Protein AF-A0A1S1V426-F1 (afdb_monomer_lite)

Foldseek 3Di:
DDDDDDDFPDFDDDPLETEGADDVVVVVVQVVVVPDDPVRVVVVCCVPVVRPHYDYDQDQALNHGLVVLVVQKAWQFFLQPGDPLVCFLFWAKKWKDKPDAFIDIDTFQDADRRGTPNVQSVCLHDPDVPNPPFPLSVVSNVRSVVVPIGIIMIIRGSGRDPSSNVSRVVSRVVVCVVVVGPSVVRRVVPPPPDPDDPDDDDDDDDDD

pLDDT: mean 72.82, std 24.07, range [22.98, 98.5]

Structure (mmCIF, N/CA/C/O backbone):
data_AF-A0A1S1V426-F1
#
_entry.id   AF-A0A1S1V426-F1
#
loop_
_atom_site.group_PDB
_atom_site.id
_atom_site.type_symbol
_atom_site.label_atom_id
_atom_site.label_alt_id
_atom_site.label_comp_id
_atom_site.label_asym_id
_atom_site.label_entity_id
_atom_site.label_seq_id
_atom_site.pdbx_PDB_ins_code
_atom_site.Cartn_x
_atom_site.Cartn_y
_atom_site.Cartn_z
_atom_site.occupancy
_atom_site.B_iso_or_equiv
_atom_site.auth_seq_id
_atom_site.auth_comp_id
_atom_site.auth_asym_id
_atom_site.auth_atom_id
_atom_site.pdbx_PDB_model_num
ATOM 1 N N . MET A 1 1 ? 20.416 15.979 -48.150 1.00 33.66 1 MET A N 1
ATOM 2 C CA . MET A 1 1 ? 20.332 15.486 -46.758 1.00 33.66 1 MET A CA 1
ATOM 3 C C . MET A 1 1 ? 19.242 16.283 -46.060 1.00 33.66 1 MET A C 1
ATOM 5 O O . MET A 1 1 ? 19.429 17.474 -45.864 1.00 33.66 1 MET A O 1
ATOM 9 N N . LEU A 1 2 ? 18.082 15.674 -45.799 1.00 26.66 2 LEU A N 1
ATOM 10 C CA . LEU A 1 2 ? 16.941 16.318 -45.136 1.00 26.66 2 LEU A CA 1
ATOM 11 C C . LEU A 1 2 ? 16.779 15.733 -43.726 1.00 26.66 2 LEU A C 1
ATOM 13 O O . LEU A 1 2 ? 16.847 14.520 -43.544 1.00 26.66 2 LEU A O 1
ATOM 17 N N . SER A 1 3 ? 16.612 16.627 -42.752 1.00 31.72 3 SER A N 1
ATOM 18 C CA . SER A 1 3 ? 16.291 16.352 -41.347 1.00 31.72 3 SER A CA 1
ATOM 19 C C . SER A 1 3 ? 14.922 15.662 -41.228 1.00 31.72 3 SER A C 1
ATOM 21 O O . SER A 1 3 ? 13.985 16.125 -41.883 1.00 31.72 3 SER A O 1
ATOM 23 N N . PRO A 1 4 ? 14.751 14.599 -40.415 1.00 38.12 4 PRO A N 1
ATOM 24 C CA . PRO A 1 4 ? 13.440 14.012 -40.199 1.00 38.12 4 PRO A CA 1
ATOM 25 C C . PRO A 1 4 ? 12.655 14.853 -39.187 1.00 38.12 4 PRO A C 1
ATOM 27 O O . PRO A 1 4 ? 12.953 14.889 -37.993 1.00 38.12 4 PRO A O 1
ATOM 30 N N . THR A 1 5 ? 11.643 15.544 -39.700 1.00 36.81 5 THR A N 1
ATOM 31 C CA . THR A 1 5 ? 10.617 16.259 -38.942 1.00 36.81 5 THR A CA 1
ATOM 32 C C . THR A 1 5 ? 9.797 15.253 -38.126 1.00 36.81 5 THR A C 1
ATOM 34 O O . THR A 1 5 ? 9.167 14.368 -38.699 1.00 36.81 5 THR A O 1
ATOM 37 N N . LEU A 1 6 ? 9.799 15.374 -36.792 1.00 38.50 6 LEU A N 1
ATOM 38 C CA . LEU A 1 6 ? 8.867 14.646 -35.923 1.00 38.50 6 LEU A CA 1
ATOM 39 C C . LEU A 1 6 ? 7.435 15.089 -36.270 1.00 38.50 6 LEU A C 1
ATOM 41 O O . LEU A 1 6 ? 7.061 16.231 -36.006 1.00 38.50 6 LEU A O 1
ATOM 45 N N . GLN A 1 7 ? 6.637 14.203 -36.863 1.00 35.16 7 GLN A N 1
ATOM 46 C CA . GLN A 1 7 ? 5.198 14.413 -37.003 1.00 35.16 7 GLN A CA 1
ATOM 47 C C . GLN A 1 7 ? 4.506 13.953 -35.718 1.00 35.16 7 GLN A C 1
ATOM 49 O O . GLN A 1 7 ? 4.273 12.768 -35.504 1.00 35.16 7 GLN A O 1
ATOM 54 N N . THR A 1 8 ? 4.198 14.907 -34.844 1.00 39.62 8 THR A N 1
ATOM 55 C CA . THR A 1 8 ? 3.399 14.688 -33.635 1.00 39.62 8 THR A CA 1
ATOM 56 C C . THR A 1 8 ? 1.930 14.540 -34.039 1.00 39.62 8 THR A C 1
ATOM 58 O O . THR A 1 8 ? 1.277 15.536 -34.351 1.00 39.62 8 THR A O 1
ATOM 61 N N . GLN A 1 9 ? 1.397 13.317 -34.075 1.00 36.00 9 GLN A N 1
ATOM 62 C CA . GLN A 1 9 ? -0.039 13.111 -34.278 1.00 36.00 9 GLN A CA 1
ATOM 63 C C . GLN A 1 9 ? -0.791 13.257 -32.940 1.00 36.00 9 GLN A C 1
ATOM 65 O O . GLN A 1 9 ? -0.467 12.608 -31.954 1.00 36.00 9 GLN A O 1
ATOM 70 N N . GLN A 1 10 ? -1.744 14.197 -32.933 1.00 41.22 10 GLN A N 1
ATOM 71 C CA . GLN A 1 10 ? -2.803 14.471 -31.945 1.00 41.22 10 GLN A CA 1
ATOM 72 C C . GLN A 1 10 ? -2.466 14.353 -30.443 1.00 41.22 10 GLN A C 1
ATOM 74 O O . GLN A 1 10 ? -2.753 13.368 -29.768 1.00 41.22 10 GLN A O 1
ATOM 79 N N . ALA A 1 11 ? -2.004 15.470 -29.877 1.00 41.19 11 ALA A N 1
ATOM 80 C CA . ALA A 1 11 ? -2.081 15.744 -28.445 1.00 41.19 11 ALA A CA 1
ATOM 81 C C . ALA A 1 11 ? -3.503 16.209 -28.070 1.00 41.19 11 ALA A C 1
ATOM 83 O O . ALA A 1 11 ? -3.933 17.283 -28.491 1.00 41.19 11 ALA A O 1
ATOM 84 N N . VAL A 1 12 ? -4.229 15.435 -27.259 1.00 38.19 12 VAL A N 1
ATOM 85 C CA . VAL A 1 12 ? -5.481 15.895 -26.634 1.00 38.19 12 VAL A CA 1
ATOM 86 C C . VAL A 1 12 ? -5.133 16.605 -25.326 1.00 38.19 12 VAL A C 1
ATOM 88 O O . VAL A 1 12 ? -4.557 16.002 -24.420 1.00 38.19 12 VAL A O 1
ATOM 91 N N . VAL A 1 13 ? -5.449 17.899 -25.247 1.00 39.69 13 VAL A N 1
ATOM 92 C CA . VAL A 1 13 ? -5.160 18.769 -24.099 1.00 39.69 13 VAL A CA 1
ATOM 93 C C . VAL A 1 13 ? -6.455 19.011 -23.335 1.00 39.69 13 VAL A C 1
ATOM 95 O O . VAL A 1 13 ? -7.216 19.896 -23.701 1.00 39.69 13 VAL A O 1
ATOM 98 N N . GLU A 1 14 ? -6.704 18.259 -22.263 1.00 34.19 14 GLU A N 1
ATOM 99 C CA . GLU A 1 14 ? -7.875 18.533 -21.406 1.00 34.19 14 GLU A CA 1
ATOM 100 C C . GLU A 1 14 ? -7.541 18.916 -19.961 1.00 34.19 14 GLU A C 1
ATOM 102 O O . GLU A 1 14 ? -8.399 19.440 -19.261 1.00 34.19 14 GLU A O 1
ATOM 107 N N . THR A 1 15 ? -6.300 18.773 -19.486 1.00 37.31 15 THR A N 1
ATOM 108 C CA . THR A 1 15 ? -5.980 19.098 -18.075 1.00 37.31 15 THR A CA 1
ATOM 109 C C . THR A 1 15 ? -4.542 19.584 -17.841 1.00 37.31 15 THR A C 1
ATOM 111 O O . THR A 1 15 ? -3.988 19.380 -16.761 1.00 37.31 15 THR A O 1
ATOM 114 N N . GLY A 1 16 ? -3.876 20.154 -18.853 1.00 33.41 16 GLY A N 1
ATOM 115 C CA . GLY A 1 16 ? -2.430 20.447 -18.782 1.00 33.41 16 GLY A CA 1
ATOM 116 C C . GLY A 1 16 ? -1.551 19.186 -18.785 1.00 33.41 16 GLY A C 1
ATOM 117 O O . GLY A 1 16 ? -0.396 19.216 -18.368 1.00 33.41 16 GLY A O 1
ATOM 118 N N . ILE A 1 17 ? -2.117 18.065 -19.234 1.00 39.59 17 ILE A N 1
ATOM 119 C CA . ILE A 1 17 ? -1.445 16.782 -19.420 1.00 39.59 17 ILE A CA 1
ATOM 120 C C . ILE A 1 17 ? -1.464 16.505 -20.915 1.00 39.59 17 ILE A C 1
ATOM 122 O O . ILE A 1 17 ? -2.536 16.496 -21.514 1.00 39.59 17 ILE A O 1
ATOM 126 N N . ILE A 1 18 ? -0.286 16.298 -21.501 1.00 42.12 18 ILE A N 1
ATOM 127 C CA . ILE A 1 18 ? -0.156 15.896 -22.898 1.00 42.12 18 ILE A CA 1
ATOM 128 C C . ILE A 1 18 ? 0.146 14.402 -22.910 1.00 42.12 18 ILE A C 1
ATOM 130 O O . ILE A 1 18 ? 1.164 13.944 -22.384 1.00 42.12 18 ILE A O 1
ATOM 134 N N . PHE A 1 19 ? -0.768 13.640 -23.499 1.00 41.41 19 PHE A N 1
ATOM 135 C CA . PHE A 1 19 ? -0.513 12.256 -23.863 1.00 41.41 19 PHE A CA 1
ATOM 136 C C . PHE A 1 19 ? 0.321 12.276 -25.138 1.00 41.41 19 PHE A C 1
ATOM 138 O O . PHE A 1 19 ? -0.126 12.798 -26.157 1.00 41.41 19 PHE A O 1
ATOM 145 N N . VAL A 1 20 ? 1.549 11.771 -25.055 1.00 48.94 20 VAL A N 1
ATOM 146 C CA . VAL A 1 20 ? 2.416 11.626 -26.224 1.00 48.94 20 VAL A CA 1
ATOM 147 C C . VAL A 1 20 ? 2.389 10.158 -26.600 1.00 48.94 20 VAL A C 1
ATOM 149 O O . VAL A 1 20 ? 2.912 9.316 -25.869 1.00 48.94 20 VAL A O 1
ATOM 152 N N . GLU A 1 21 ? 1.751 9.855 -27.722 1.00 44.84 21 GLU A N 1
ATOM 153 C CA . GLU A 1 21 ? 1.882 8.554 -28.358 1.00 44.84 21 GLU A CA 1
ATOM 154 C C . GLU A 1 21 ? 3.219 8.551 -29.103 1.00 44.84 21 GLU A C 1
ATOM 156 O O . GLU A 1 21 ? 3.431 9.310 -30.050 1.00 44.84 21 GLU A O 1
ATOM 161 N N . LEU A 1 22 ? 4.180 7.788 -28.585 1.00 53.38 22 LEU A N 1
ATOM 162 C CA . LEU A 1 22 ? 5.475 7.630 -29.233 1.00 53.38 22 LEU A CA 1
ATOM 163 C C . LEU A 1 22 ? 5.354 6.531 -30.283 1.00 53.38 22 LEU A C 1
ATOM 165 O O . LEU A 1 22 ? 4.920 5.425 -29.972 1.00 53.38 22 LEU A O 1
ATOM 169 N N . ASP A 1 23 ? 5.779 6.834 -31.506 1.00 55.09 23 ASP A N 1
ATOM 170 C CA . ASP A 1 23 ? 5.874 5.852 -32.584 1.00 55.09 23 ASP A CA 1
ATOM 171 C C . ASP A 1 23 ? 6.747 4.662 -32.138 1.00 55.09 23 ASP A C 1
ATOM 173 O O . ASP A 1 23 ? 7.845 4.845 -31.594 1.00 55.09 23 ASP A O 1
ATOM 177 N N . ASN A 1 24 ? 6.268 3.439 -32.385 1.00 51.53 24 ASN A N 1
ATOM 178 C CA . ASN A 1 24 ? 6.982 2.196 -32.087 1.00 51.53 24 ASN A CA 1
ATOM 179 C C . ASN A 1 24 ? 8.395 2.184 -32.695 1.00 51.53 24 ASN A C 1
ATOM 181 O O . ASN A 1 24 ? 9.326 1.692 -32.062 1.00 51.53 24 ASN A O 1
ATOM 185 N N . ASN A 1 25 ? 8.601 2.834 -33.844 1.00 54.12 2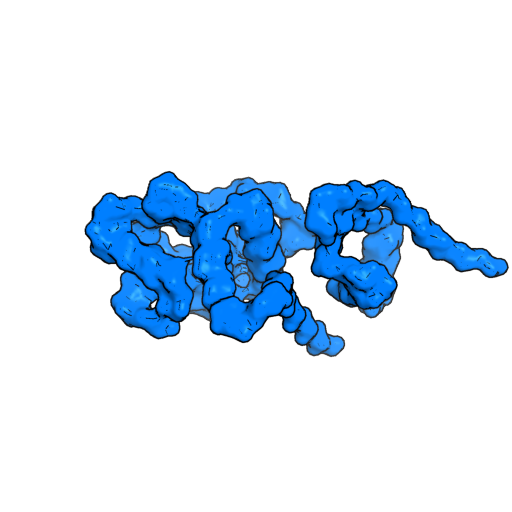5 ASN A N 1
ATOM 186 C CA . ASN A 1 25 ? 9.919 2.974 -34.465 1.00 54.12 25 ASN A CA 1
ATOM 187 C C . ASN A 1 25 ? 10.907 3.781 -33.602 1.00 54.12 25 ASN A C 1
ATOM 189 O O . ASN A 1 25 ? 12.103 3.491 -33.586 1.00 54.12 25 ASN A O 1
ATOM 193 N N . ILE A 1 26 ? 10.428 4.787 -32.861 1.00 55.94 26 ILE A N 1
ATOM 194 C CA . ILE A 1 26 ? 11.255 5.593 -31.946 1.00 55.94 26 ILE A CA 1
ATOM 195 C C . ILE A 1 26 ? 11.621 4.762 -30.714 1.00 55.94 26 ILE A C 1
ATOM 197 O O . ILE A 1 26 ? 12.769 4.791 -30.263 1.00 55.94 26 ILE A O 1
ATOM 201 N N . ILE A 1 27 ? 10.658 3.996 -30.194 1.00 55.56 27 ILE A N 1
ATOM 202 C CA . ILE A 1 27 ? 10.856 3.096 -29.054 1.00 55.56 27 ILE A CA 1
ATOM 203 C C . ILE A 1 27 ? 11.875 2.005 -29.407 1.00 55.56 27 ILE A C 1
ATOM 205 O O . ILE A 1 27 ? 12.799 1.745 -28.634 1.00 55.56 27 ILE A O 1
ATOM 209 N N . ASP A 1 28 ? 11.746 1.391 -30.579 1.00 57.88 28 ASP A N 1
ATOM 210 C CA . ASP A 1 28 ? 12.615 0.296 -31.000 1.00 57.88 28 ASP A CA 1
ATOM 211 C C . ASP A 1 28 ? 14.024 0.779 -31.342 1.00 57.88 28 ASP A C 1
ATOM 213 O O . ASP A 1 28 ? 14.998 0.129 -30.950 1.00 57.88 28 ASP A O 1
ATOM 217 N N . LYS A 1 29 ? 14.155 1.971 -31.938 1.00 58.06 29 LYS A N 1
ATOM 218 C CA . LYS A 1 29 ? 15.449 2.635 -32.146 1.00 58.06 29 LYS A CA 1
ATOM 219 C C . LYS A 1 29 ? 16.158 2.948 -30.822 1.00 58.06 29 LYS A C 1
ATOM 221 O O . LYS A 1 29 ? 17.346 2.671 -30.672 1.00 58.06 29 LYS A O 1
ATOM 226 N N . ALA A 1 30 ? 15.426 3.443 -29.821 1.00 54.16 30 ALA A N 1
ATOM 227 C CA . ALA A 1 30 ? 15.974 3.699 -28.486 1.00 54.16 30 ALA A CA 1
ATOM 228 C C . ALA A 1 30 ? 16.473 2.421 -27.788 1.00 54.16 30 ALA A C 1
ATOM 230 O O . ALA A 1 30 ? 17.506 2.443 -27.114 1.00 54.16 30 ALA A O 1
ATOM 231 N N . LYS A 1 31 ? 15.767 1.297 -27.973 1.00 54.84 31 LYS A N 1
ATOM 232 C CA . LYS A 1 31 ? 16.168 -0.019 -27.450 1.00 54.84 31 LYS A CA 1
ATOM 233 C C . LYS A 1 31 ? 17.405 -0.576 -28.159 1.00 54.84 31 LYS A C 1
ATOM 235 O O . LYS A 1 31 ? 18.266 -1.156 -27.499 1.00 54.84 31 LYS A O 1
ATOM 240 N N . THR A 1 32 ? 17.509 -0.407 -29.481 1.00 56.75 32 THR A N 1
ATOM 241 C CA . THR A 1 32 ? 18.632 -0.947 -30.274 1.00 56.75 32 THR A CA 1
ATOM 242 C C . THR A 1 32 ? 19.934 -0.187 -30.050 1.00 56.75 32 THR A C 1
ATOM 244 O O . THR A 1 32 ? 21.000 -0.797 -30.045 1.00 56.75 32 THR A O 1
ATOM 247 N N . GLU A 1 33 ? 19.874 1.122 -29.807 1.00 54.06 33 GLU A N 1
ATOM 248 C CA . GLU A 1 33 ? 21.080 1.949 -29.692 1.00 54.06 33 GLU A CA 1
ATOM 249 C C . GLU A 1 33 ? 21.824 1.806 -28.348 1.00 54.06 33 GLU A C 1
ATOM 251 O O . GLU A 1 33 ? 22.892 2.399 -28.197 1.00 54.06 33 GLU A O 1
ATOM 256 N N . ARG A 1 34 ? 21.312 1.036 -27.365 1.00 48.69 34 ARG A N 1
ATOM 257 C CA . ARG A 1 34 ? 21.881 0.854 -25.998 1.00 48.69 34 ARG A CA 1
ATOM 258 C C . ARG A 1 34 ? 22.282 2.153 -25.269 1.00 48.69 34 ARG A C 1
ATOM 260 O O . ARG A 1 34 ? 22.921 2.089 -24.222 1.00 48.69 34 ARG A O 1
ATOM 267 N N . LYS A 1 35 ? 21.940 3.332 -25.795 1.00 45.81 35 LYS A N 1
ATOM 268 C CA . LYS A 1 35 ? 22.554 4.603 -25.389 1.00 45.81 35 LYS A CA 1
ATOM 269 C C . LYS A 1 35 ? 21.647 5.565 -24.658 1.00 45.81 35 LYS A C 1
ATOM 271 O O . LYS A 1 35 ? 22.154 6.544 -24.130 1.00 45.81 35 LYS A O 1
ATOM 276 N N . THR A 1 36 ? 20.364 5.279 -24.510 1.00 51.28 36 THR A N 1
ATOM 277 C CA . THR A 1 36 ? 19.499 6.151 -23.715 1.00 51.28 36 THR A CA 1
ATOM 278 C C . THR A 1 36 ? 18.337 5.348 -23.179 1.00 51.28 36 THR A C 1
ATOM 280 O O . THR A 1 36 ? 17.419 5.007 -23.918 1.00 51.28 36 THR A O 1
ATOM 283 N N . SER A 1 37 ? 18.391 5.046 -21.879 1.00 59.50 37 SER A N 1
ATOM 284 C CA . SER A 1 37 ? 17.237 4.551 -21.129 1.00 59.50 37 SER A CA 1
ATOM 285 C C . SER A 1 37 ? 16.012 5.409 -21.457 1.00 59.50 37 SER A C 1
ATOM 287 O O . SER A 1 37 ? 16.147 6.619 -21.661 1.00 59.50 37 SER A O 1
ATOM 289 N N . LEU A 1 38 ? 14.818 4.811 -21.500 1.00 59.19 38 LEU A N 1
ATOM 290 C CA . LEU A 1 38 ? 13.554 5.527 -21.723 1.00 59.19 38 LEU A CA 1
ATOM 291 C C . LEU A 1 38 ? 13.450 6.775 -20.824 1.00 59.19 38 LEU A C 1
ATOM 293 O O . LEU A 1 38 ? 12.952 7.819 -21.241 1.00 59.19 38 LEU A O 1
ATOM 297 N N . SER A 1 39 ? 14.015 6.691 -19.615 1.00 57.69 39 SER A N 1
ATOM 298 C CA . SER A 1 39 ? 14.130 7.799 -18.667 1.00 57.69 39 SER A CA 1
ATOM 299 C C . SER A 1 39 ? 14.887 9.012 -19.220 1.00 57.69 39 SER A C 1
ATOM 301 O O . SER A 1 39 ? 14.481 10.141 -18.954 1.00 57.69 39 SER A O 1
ATOM 303 N N . PHE A 1 40 ? 15.936 8.819 -20.024 1.00 60.78 40 PHE A N 1
ATOM 304 C CA . PHE A 1 40 ? 16.695 9.898 -20.658 1.00 60.78 40 PHE A CA 1
ATOM 305 C C . PHE A 1 40 ? 15.898 10.583 -21.770 1.00 60.78 40 PHE A C 1
ATOM 307 O O . PHE A 1 40 ? 15.922 11.806 -21.876 1.00 60.78 40 PHE A O 1
ATOM 314 N N . ILE A 1 41 ? 15.150 9.816 -22.567 1.00 64.44 41 ILE A N 1
ATOM 315 C CA . ILE A 1 41 ? 14.263 10.366 -23.602 1.00 64.44 41 ILE A CA 1
ATOM 316 C C . ILE A 1 41 ? 13.164 11.200 -22.941 1.00 64.44 41 ILE A C 1
ATOM 318 O O . ILE A 1 41 ? 12.939 12.342 -23.330 1.00 64.44 41 ILE A O 1
ATOM 322 N N . ILE A 1 42 ? 12.557 10.686 -21.870 1.00 64.94 42 ILE A N 1
ATOM 323 C CA . ILE A 1 42 ? 11.563 11.414 -21.072 1.00 64.94 42 ILE A CA 1
ATOM 324 C C . ILE A 1 42 ? 12.168 12.692 -20.466 1.00 64.94 42 ILE A C 1
ATOM 326 O O . ILE A 1 42 ? 11.542 13.748 -20.526 1.00 64.94 42 ILE A O 1
ATOM 330 N N . LEU A 1 43 ? 13.384 12.635 -19.910 1.00 63.81 43 LEU A N 1
ATOM 331 C CA . LEU A 1 43 ? 14.101 13.801 -19.370 1.00 63.81 43 LEU A CA 1
ATOM 332 C C . LEU A 1 43 ? 14.394 14.854 -20.442 1.00 63.81 43 LEU A C 1
ATOM 334 O O . LEU A 1 43 ? 14.190 16.045 -20.206 1.00 63.81 43 LEU A O 1
ATOM 338 N N . LYS A 1 44 ? 14.838 14.420 -21.623 1.00 65.56 44 LYS A N 1
ATOM 339 C CA . LYS A 1 44 ? 15.108 15.302 -22.758 1.00 65.56 44 LYS A CA 1
ATOM 340 C C . LYS A 1 44 ? 13.824 15.973 -23.251 1.00 65.56 44 LYS A C 1
ATOM 342 O O . LYS A 1 44 ? 13.803 17.191 -23.379 1.00 65.56 44 LYS A O 1
ATOM 347 N N . LEU A 1 45 ? 12.736 15.216 -23.404 1.00 63.00 45 LEU A N 1
ATOM 348 C CA . LEU A 1 45 ? 11.426 15.744 -23.801 1.00 63.00 45 LEU A CA 1
ATOM 349 C C . LEU A 1 45 ? 10.855 16.727 -22.766 1.00 63.00 45 LEU A C 1
ATOM 351 O O . LEU A 1 45 ? 10.322 17.770 -23.141 1.00 63.00 45 LEU A O 1
ATOM 355 N N . LYS A 1 46 ? 11.015 16.450 -21.463 1.00 67.56 46 LYS A N 1
ATOM 356 C CA . LYS A 1 46 ? 10.652 17.392 -20.386 1.00 67.56 46 LYS A CA 1
ATOM 357 C C . LYS A 1 46 ? 11.432 18.704 -20.488 1.00 67.56 46 LYS A C 1
ATOM 359 O O . LYS A 1 46 ? 10.851 19.771 -20.305 1.00 67.56 46 LYS A O 1
ATOM 364 N N . LYS A 1 47 ? 12.734 18.624 -20.787 1.00 69.94 47 LYS A N 1
ATOM 365 C CA . LYS A 1 47 ? 13.631 19.783 -20.889 1.00 69.94 47 LYS A CA 1
ATOM 366 C C . LYS A 1 47 ? 13.387 20.615 -22.152 1.00 69.94 47 LYS A C 1
ATOM 368 O O . LYS A 1 47 ? 13.390 21.836 -22.063 1.00 69.94 47 LYS A O 1
ATOM 373 N N . GLU A 1 48 ? 13.203 19.976 -23.305 1.00 65.81 48 GLU A N 1
ATOM 374 C CA . GLU A 1 48 ? 13.094 20.660 -24.603 1.00 65.81 48 GLU A CA 1
ATOM 375 C C . GLU A 1 48 ? 11.698 21.232 -24.864 1.00 65.81 48 GLU A C 1
ATOM 377 O O . GLU A 1 48 ? 11.578 22.297 -25.459 1.00 65.81 48 GLU A O 1
ATOM 382 N N . ILE A 1 49 ? 10.644 20.558 -24.399 1.00 63.09 49 ILE A N 1
ATOM 383 C CA . ILE A 1 49 ? 9.254 20.928 -24.716 1.00 63.09 49 ILE A CA 1
ATOM 384 C C . ILE A 1 49 ? 8.595 21.654 -23.523 1.00 63.09 49 ILE A C 1
ATOM 386 O O . ILE A 1 49 ? 7.447 22.081 -23.595 1.00 63.09 49 ILE A O 1
ATOM 390 N N . GLY A 1 50 ? 9.301 21.809 -22.394 1.00 53.69 50 GLY A N 1
ATOM 391 C CA . GLY A 1 50 ? 8.745 22.423 -21.181 1.00 53.69 50 GLY A CA 1
ATOM 392 C C . GLY A 1 50 ? 7.563 21.637 -20.598 1.00 53.69 50 GLY A C 1
ATOM 393 O O . GLY A 1 50 ? 6.718 22.196 -19.900 1.00 53.69 50 GLY A O 1
ATOM 394 N N . MET A 1 51 ? 7.469 20.339 -20.905 1.00 58.72 51 MET A N 1
ATOM 395 C CA . MET A 1 51 ? 6.350 19.497 -20.491 1.00 58.72 51 MET A CA 1
ATOM 396 C C . MET A 1 51 ? 6.499 19.086 -19.030 1.00 58.72 51 MET A C 1
ATOM 398 O O . MET A 1 51 ? 7.442 18.395 -18.646 1.00 58.72 51 MET A O 1
ATOM 402 N N . SER A 1 52 ? 5.516 19.450 -18.212 1.00 51.66 52 SER A N 1
ATOM 403 C CA . SER A 1 52 ? 5.484 19.095 -16.792 1.00 51.66 52 SER A CA 1
ATOM 404 C C . SER A 1 52 ? 5.021 17.652 -16.541 1.00 51.66 52 SER A C 1
ATOM 406 O O . SER A 1 52 ? 5.322 17.099 -15.479 1.00 51.66 52 SER A O 1
ATOM 408 N N . LYS A 1 53 ? 4.328 17.012 -17.500 1.00 51.00 53 LYS A N 1
ATOM 409 C CA . LYS A 1 53 ? 3.785 15.650 -17.359 1.00 51.00 53 LYS A CA 1
ATOM 410 C C . LYS A 1 53 ? 3.652 14.952 -18.724 1.00 51.00 53 LYS A C 1
ATOM 412 O O . LYS A 1 53 ? 2.869 15.388 -19.559 1.00 51.00 53 LYS A O 1
ATOM 417 N N . ILE A 1 54 ? 4.410 13.873 -18.925 1.00 54.03 54 ILE A N 1
ATOM 418 C CA . ILE A 1 54 ? 4.274 12.941 -20.058 1.00 54.03 54 ILE A CA 1
ATOM 419 C C . ILE A 1 54 ? 3.623 11.680 -19.495 1.00 54.03 54 ILE A C 1
ATOM 421 O O . ILE A 1 54 ? 4.115 11.154 -18.496 1.00 54.03 54 ILE A O 1
ATOM 425 N N . ILE A 1 55 ? 2.530 11.220 -20.102 1.00 50.19 55 ILE A N 1
ATOM 426 C CA . ILE A 1 55 ? 1.922 9.920 -19.792 1.00 50.19 55 ILE A CA 1
ATOM 427 C C . ILE A 1 55 ? 2.004 9.069 -21.053 1.00 50.19 55 ILE A C 1
ATOM 429 O O . ILE A 1 55 ? 1.424 9.426 -22.079 1.00 50.19 55 ILE A O 1
ATOM 433 N N . LEU A 1 56 ? 2.738 7.962 -20.969 1.00 54.69 56 LEU A N 1
ATOM 434 C CA . LEU A 1 56 ? 2.855 6.988 -22.045 1.00 54.69 56 LEU A CA 1
ATOM 435 C C . LEU A 1 56 ? 1.645 6.047 -21.969 1.00 54.69 56 LEU A C 1
ATOM 437 O O . LEU A 1 56 ? 1.534 5.227 -21.057 1.00 54.69 56 LEU A O 1
ATOM 441 N N . LYS A 1 57 ? 0.706 6.177 -22.912 1.00 47.50 57 LYS A N 1
ATOM 442 C CA . LYS A 1 57 ? -0.311 5.139 -23.133 1.00 47.50 57 LYS A CA 1
ATOM 443 C C . LYS A 1 57 ? 0.435 3.884 -23.610 1.00 47.50 57 LYS A C 1
ATOM 445 O O . LYS A 1 57 ? 1.210 3.981 -24.552 1.00 47.50 57 LYS A O 1
ATOM 450 N N . ASN A 1 58 ? 0.227 2.744 -22.946 1.00 57.22 58 ASN A N 1
ATOM 451 C CA . ASN A 1 58 ? 0.914 1.450 -23.149 1.00 57.22 58 ASN A CA 1
ATOM 452 C C . ASN A 1 58 ? 2.247 1.243 -22.404 1.00 57.22 58 ASN A C 1
ATOM 454 O O . ASN A 1 58 ? 3.028 0.364 -22.772 1.00 57.22 58 ASN A O 1
ATOM 458 N N . GLU A 1 59 ? 2.520 1.998 -21.337 1.00 66.69 59 GLU A N 1
ATOM 459 C CA . GLU A 1 59 ? 3.720 1.756 -20.529 1.00 66.69 59 GLU A CA 1
ATOM 460 C C . GLU A 1 59 ? 3.656 0.394 -19.815 1.00 66.69 59 GLU A C 1
ATOM 462 O O . GLU A 1 59 ? 2.748 0.115 -19.026 1.00 66.69 59 GLU A O 1
ATOM 467 N N . ILE A 1 60 ? 4.641 -0.461 -20.101 1.00 81.38 60 ILE A N 1
ATOM 468 C CA . ILE A 1 60 ? 4.902 -1.679 -19.337 1.00 81.38 60 ILE A CA 1
ATOM 469 C C . ILE A 1 60 ? 5.804 -1.306 -18.162 1.00 81.38 60 ILE A C 1
ATOM 471 O O . ILE A 1 60 ? 6.963 -0.942 -18.346 1.00 81.38 60 ILE A O 1
ATOM 475 N N . ILE A 1 61 ? 5.278 -1.430 -16.950 1.00 83.81 61 ILE A N 1
ATOM 476 C CA . ILE A 1 61 ? 5.960 -1.102 -15.698 1.00 83.81 61 ILE A CA 1
ATOM 477 C C . ILE A 1 61 ? 6.132 -2.391 -14.918 1.00 83.81 61 ILE A C 1
ATOM 479 O O . ILE A 1 61 ? 5.165 -3.124 -14.736 1.00 83.81 61 ILE A O 1
ATOM 483 N N . GLY A 1 62 ? 7.355 -2.720 -14.500 1.00 83.62 62 GLY A N 1
ATOM 484 C CA . GLY A 1 62 ? 7.611 -3.988 -13.801 1.00 83.62 62 GLY A CA 1
ATOM 485 C C . GLY A 1 62 ? 7.109 -5.220 -14.573 1.00 83.62 62 GLY A C 1
ATOM 486 O O . GLY A 1 62 ? 6.642 -6.178 -13.970 1.00 83.62 62 GLY A O 1
ATOM 487 N N . GLY A 1 63 ? 7.123 -5.169 -15.911 1.00 88.12 63 GLY A N 1
ATOM 488 C CA . GLY A 1 63 ? 6.678 -6.269 -16.773 1.00 88.12 63 GLY A CA 1
ATOM 489 C C . GLY A 1 63 ? 5.170 -6.352 -17.056 1.00 88.12 63 GLY A C 1
ATOM 490 O O . GLY A 1 63 ? 4.759 -7.259 -17.778 1.00 88.12 63 GLY A O 1
ATOM 491 N N . LYS A 1 64 ? 4.332 -5.424 -16.562 1.00 90.38 64 LYS A N 1
ATOM 492 C CA . LYS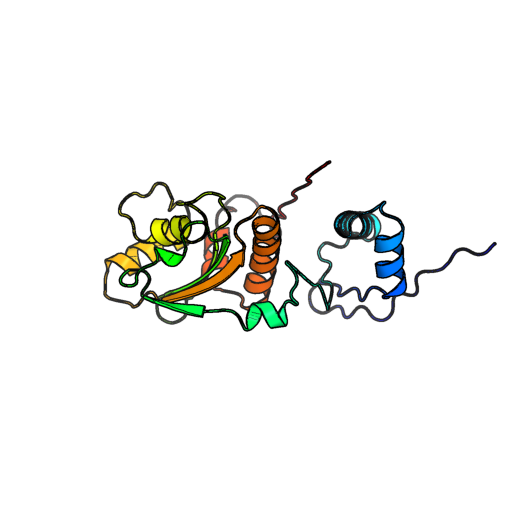 A 1 64 ? 2.876 -5.418 -16.828 1.00 90.38 64 LYS A CA 1
ATOM 493 C C . LYS A 1 64 ? 2.362 -4.041 -17.248 1.00 90.38 64 LYS A C 1
ATOM 495 O O . LYS A 1 64 ? 2.966 -3.026 -16.914 1.00 90.38 64 LYS A O 1
ATOM 500 N N . SER A 1 65 ? 1.243 -4.007 -17.974 1.00 90.94 65 SER A N 1
ATOM 501 C CA . SER A 1 65 ? 0.549 -2.746 -18.259 1.00 90.94 65 SER A CA 1
ATOM 502 C C . SER A 1 65 ? -0.141 -2.211 -17.004 1.00 90.94 65 SER A C 1
ATOM 504 O O . SER A 1 65 ? -0.373 -2.946 -16.040 1.00 90.94 65 SER A O 1
ATOM 506 N N . LEU A 1 66 ? -0.499 -0.930 -17.027 1.00 89.75 66 LEU A N 1
ATOM 507 C CA . LEU A 1 66 ? -1.208 -0.272 -15.931 1.00 89.75 66 LEU A CA 1
ATOM 508 C C . LEU A 1 66 ? -2.575 -0.914 -15.659 1.00 89.75 66 LEU A C 1
ATOM 510 O O . LEU A 1 66 ? -2.956 -1.073 -14.503 1.00 89.75 66 LEU A O 1
ATOM 514 N N . GLU A 1 67 ? -3.287 -1.336 -16.704 1.00 91.81 67 GLU A N 1
ATOM 515 C CA . GLU A 1 67 ? -4.574 -2.031 -16.591 1.00 91.81 67 GLU A CA 1
ATOM 516 C C . GLU A 1 67 ? -4.404 -3.389 -15.913 1.00 91.81 67 GLU A C 1
ATOM 518 O O . GLU A 1 67 ? -5.193 -3.740 -15.044 1.00 91.81 67 GLU A O 1
ATOM 523 N N . LYS A 1 68 ? -3.346 -4.135 -16.259 1.00 94.62 68 LYS A N 1
ATOM 524 C CA . LYS A 1 68 ? -3.050 -5.414 -15.603 1.00 94.62 68 LYS A CA 1
ATOM 525 C C . LYS A 1 68 ? -2.720 -5.223 -14.128 1.00 94.62 68 LYS A C 1
ATOM 527 O O . LYS A 1 68 ? -3.242 -5.961 -13.304 1.00 94.62 68 LYS A O 1
ATOM 532 N N . TRP A 1 69 ? -1.909 -4.220 -13.790 1.00 95.94 69 TRP A N 1
ATOM 533 C CA . TRP A 1 69 ? -1.644 -3.889 -12.388 1.00 95.94 69 TRP A CA 1
ATOM 534 C C . TRP A 1 69 ? -2.912 -3.526 -11.625 1.00 95.94 69 TRP A C 1
ATOM 536 O O . TRP A 1 69 ? -3.048 -3.868 -10.456 1.00 95.94 69 TRP A O 1
ATOM 546 N N . ASP A 1 70 ? -3.849 -2.846 -12.275 1.00 96.19 70 ASP A N 1
ATOM 547 C CA . ASP A 1 70 ? -5.084 -2.437 -11.620 1.00 96.19 70 ASP A CA 1
ATOM 548 C C . ASP A 1 70 ? -6.056 -3.585 -11.334 1.00 96.19 70 ASP A C 1
ATOM 550 O O . ASP A 1 70 ? -6.898 -3.479 -10.450 1.00 96.19 70 ASP A O 1
ATOM 554 N N . LEU A 1 71 ? -5.924 -4.698 -12.050 1.00 96.88 71 LEU A N 1
ATOM 555 C CA . LEU A 1 71 ? -6.716 -5.905 -11.819 1.00 96.88 71 LEU A CA 1
ATOM 556 C C . LEU A 1 71 ? -6.113 -6.820 -10.743 1.00 96.88 71 LEU A C 1
ATOM 558 O O . LEU A 1 71 ? -6.728 -7.815 -10.376 1.00 96.88 71 LEU A O 1
ATOM 562 N N . GLU A 1 72 ? -4.911 -6.518 -10.249 1.00 97.62 72 GLU A N 1
ATOM 563 C CA . GLU A 1 72 ? -4.159 -7.393 -9.340 1.00 97.62 72 GLU A CA 1
ATOM 564 C C . GLU A 1 72 ? -4.213 -6.970 -7.869 1.00 97.62 72 GLU A C 1
ATOM 566 O O . GLU A 1 72 ? -3.508 -7.545 -7.033 1.00 97.62 72 GLU A O 1
ATOM 571 N N . TRP A 1 73 ? -5.048 -5.988 -7.533 1.00 98.00 73 TRP A N 1
ATOM 572 C CA . TRP A 1 73 ? -5.313 -5.653 -6.138 1.00 98.00 73 TRP A CA 1
ATOM 573 C C . TRP A 1 73 ? -5.960 -6.840 -5.434 1.00 98.00 73 TRP A C 1
ATOM 575 O O . TRP A 1 73 ? -6.903 -7.449 -5.935 1.00 98.00 73 TRP A O 1
ATOM 585 N N . LYS A 1 74 ? -5.404 -7.193 -4.276 1.00 97.56 74 LYS A N 1
ATOM 586 C CA . LYS A 1 74 ? -5.890 -8.291 -3.446 1.00 97.56 74 LYS A CA 1
ATOM 587 C C . LYS A 1 74 ? -6.389 -7.738 -2.133 1.00 97.56 74 LYS A C 1
ATOM 589 O O . LYS A 1 74 ? -5.604 -7.166 -1.376 1.00 97.56 74 LYS A O 1
ATOM 594 N N . GLU A 1 75 ? -7.663 -7.957 -1.856 1.00 96.25 75 GLU A N 1
ATOM 595 C CA . GLU A 1 75 ? -8.232 -7.720 -0.539 1.00 96.25 75 GLU A CA 1
ATOM 596 C C . GLU A 1 75 ? -7.544 -8.617 0.497 1.00 96.25 75 GLU A C 1
ATOM 598 O O . GLU A 1 75 ? -7.301 -9.805 0.263 1.00 96.25 75 GLU A O 1
ATOM 603 N N . LYS A 1 76 ? -7.176 -8.023 1.632 1.00 95.31 76 LYS A N 1
ATOM 604 C CA . LYS A 1 76 ? -6.499 -8.711 2.736 1.00 95.31 76 LYS A CA 1
ATOM 605 C C . LYS A 1 76 ? -7.294 -8.684 4.041 1.00 95.31 76 LYS A C 1
ATOM 607 O O . LYS A 1 76 ? -6.853 -9.320 4.993 1.00 95.31 76 LYS A O 1
ATOM 612 N N . GLY A 1 77 ? -8.438 -8.000 4.054 1.00 93.69 77 GLY A N 1
ATOM 613 C CA . GLY A 1 77 ? -9.345 -7.907 5.193 1.00 93.69 77 GLY A CA 1
ATOM 614 C C . GLY A 1 77 ? -9.109 -6.662 6.049 1.00 93.69 77 GLY A C 1
ATOM 615 O O . GLY A 1 77 ? -8.775 -5.595 5.532 1.00 93.69 7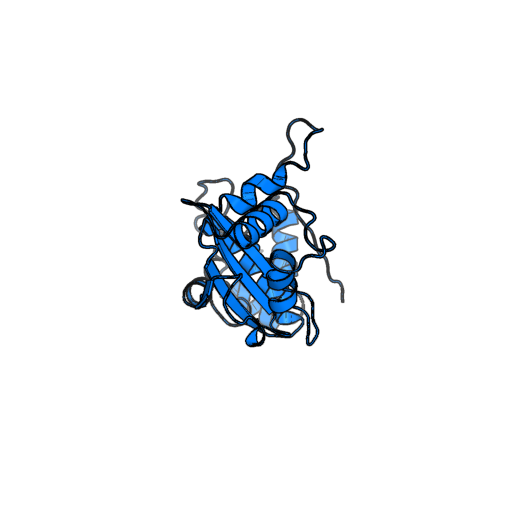7 GLY A O 1
ATOM 616 N N . GLU A 1 78 ? -9.315 -6.786 7.355 1.00 94.19 78 GLU A N 1
ATOM 617 C CA . GLU A 1 78 ? -9.208 -5.727 8.352 1.00 94.19 78 GLU A CA 1
ATOM 618 C C . GLU A 1 78 ? -7.773 -5.572 8.872 1.00 94.19 78 GLU A C 1
ATOM 620 O O . GLU A 1 78 ? -7.184 -6.475 9.467 1.00 94.19 78 GLU A O 1
ATOM 625 N N . LEU A 1 79 ? -7.219 -4.369 8.732 1.00 93.44 79 LEU A N 1
ATOM 626 C CA . LEU A 1 79 ? -5.820 -4.056 9.014 1.00 93.44 79 LEU A CA 1
ATOM 627 C C . LEU A 1 79 ? -5.393 -4.373 10.455 1.00 93.44 79 LEU A C 1
ATOM 629 O O . LEU A 1 79 ? -4.246 -4.735 10.688 1.00 93.44 79 LEU A O 1
ATOM 633 N N . ASN A 1 80 ? -6.285 -4.221 11.433 1.00 90.19 80 ASN A N 1
ATOM 634 C CA . ASN A 1 80 ? -5.996 -4.450 12.852 1.00 90.19 80 ASN A CA 1
ATOM 635 C C . ASN A 1 80 ? -6.326 -5.872 13.343 1.00 90.19 80 ASN A C 1
ATOM 637 O O . ASN A 1 80 ? -6.047 -6.166 14.509 1.00 90.19 80 ASN A O 1
ATOM 641 N N . LYS A 1 81 ? -6.919 -6.730 12.503 1.00 89.31 81 LYS A N 1
ATOM 642 C CA . LYS A 1 81 ? -7.306 -8.105 12.861 1.00 89.31 81 LYS A CA 1
ATOM 643 C C . LYS A 1 81 ? -6.546 -9.149 12.052 1.00 89.31 81 LYS A C 1
ATOM 645 O O . LYS A 1 81 ? -6.139 -10.163 12.616 1.00 89.31 81 LYS A O 1
ATOM 650 N N . ASP A 1 82 ? -6.354 -8.899 10.763 1.00 90.62 82 ASP A N 1
ATOM 651 C CA . ASP A 1 82 ? -5.802 -9.886 9.849 1.00 90.62 82 ASP A CA 1
ATOM 652 C C . ASP A 1 82 ? -4.278 -9.947 9.878 1.00 90.62 82 ASP A C 1
ATOM 654 O O . ASP A 1 82 ? -3.560 -8.980 10.151 1.00 90.62 82 ASP A O 1
ATOM 658 N N . ASN A 1 83 ? -3.769 -11.143 9.590 1.00 90.12 83 ASN A N 1
ATOM 659 C CA . ASN A 1 83 ? -2.344 -11.406 9.584 1.00 90.12 83 ASN A CA 1
ATOM 660 C C . ASN A 1 83 ? -1.679 -10.799 8.335 1.00 90.12 83 ASN A C 1
ATOM 662 O O . ASN A 1 83 ? -2.025 -11.142 7.205 1.00 90.12 83 ASN A O 1
ATOM 666 N N . ILE A 1 84 ? -0.676 -9.946 8.555 1.00 95.38 84 ILE A N 1
ATOM 667 C CA . ILE A 1 84 ? 0.128 -9.302 7.502 1.00 95.38 84 ILE A CA 1
ATOM 668 C C . ILE A 1 84 ? 1.529 -9.910 7.342 1.00 95.38 84 ILE A C 1
ATOM 670 O O . ILE A 1 84 ? 2.351 -9.383 6.594 1.00 95.38 84 ILE A O 1
ATOM 674 N N . GLU A 1 85 ? 1.842 -10.991 8.057 1.00 95.44 85 GLU A N 1
ATOM 675 C CA . GLU A 1 85 ? 3.159 -11.642 8.046 1.00 95.44 85 GLU A CA 1
ATOM 676 C C . GLU A 1 85 ? 3.599 -12.107 6.651 1.00 95.44 85 GLU A C 1
ATOM 678 O O . GLU A 1 85 ? 4.783 -12.030 6.328 1.00 95.44 85 GLU A O 1
ATOM 683 N N . ASP A 1 86 ? 2.662 -12.507 5.788 1.00 95.69 86 ASP A N 1
ATOM 684 C CA . ASP A 1 86 ? 2.938 -12.901 4.401 1.00 95.69 86 ASP A CA 1
ATOM 685 C C . ASP A 1 86 ? 3.409 -11.732 3.516 1.00 95.69 86 ASP A C 1
ATOM 687 O O . ASP A 1 86 ? 3.892 -11.935 2.404 1.00 95.69 86 ASP A O 1
ATOM 691 N N . LEU A 1 87 ? 3.319 -10.494 4.011 1.00 96.88 87 LEU A N 1
ATOM 692 C CA . LEU A 1 87 ? 3.782 -9.286 3.327 1.00 96.88 87 LEU A CA 1
ATOM 693 C C . LEU A 1 87 ? 5.228 -8.907 3.684 1.00 96.88 87 LEU A C 1
ATOM 695 O O . LEU A 1 87 ? 5.728 -7.871 3.230 1.00 96.88 87 LEU A O 1
ATOM 699 N N . LYS A 1 88 ? 5.907 -9.709 4.510 1.00 97.38 88 LYS A N 1
ATOM 700 C CA . LYS A 1 88 ? 7.306 -9.500 4.900 1.00 97.38 88 LYS A CA 1
ATOM 701 C C . LYS A 1 88 ? 8.236 -9.542 3.689 1.00 97.38 88 LYS A C 1
ATOM 703 O O . LYS A 1 88 ? 8.240 -10.499 2.925 1.00 97.38 88 LYS A O 1
ATOM 708 N N . GLY A 1 89 ? 9.008 -8.470 3.501 1.00 95.38 89 GLY A N 1
ATOM 709 C CA . GLY A 1 89 ? 9.961 -8.335 2.394 1.00 95.38 89 GLY A CA 1
ATOM 710 C C . GLY A 1 89 ? 9.333 -8.029 1.034 1.00 95.38 89 GLY A C 1
ATOM 711 O O . GLY A 1 89 ? 10.063 -7.709 0.098 1.00 95.38 89 GLY A O 1
ATOM 712 N N . ASN A 1 90 ? 8.003 -8.050 0.929 1.00 97.94 90 ASN A N 1
ATOM 713 C CA . ASN A 1 90 ? 7.303 -7.714 -0.301 1.00 97.94 90 ASN A CA 1
ATOM 714 C C . ASN A 1 90 ? 7.247 -6.199 -0.499 1.00 97.94 90 ASN A C 1
ATOM 716 O O . ASN A 1 90 ? 6.889 -5.436 0.403 1.00 97.94 90 ASN A O 1
ATOM 720 N N . ILE A 1 91 ? 7.580 -5.777 -1.712 1.00 98.06 91 ILE A N 1
ATOM 721 C CA . ILE A 1 91 ? 7.514 -4.403 -2.187 1.00 98.06 91 ILE A CA 1
ATOM 722 C C . ILE A 1 91 ? 6.261 -4.233 -3.029 1.00 98.06 91 ILE A C 1
ATOM 724 O O . ILE A 1 91 ? 5.923 -5.075 -3.865 1.00 98.06 91 ILE A O 1
ATOM 728 N N . GLY A 1 92 ? 5.565 -3.128 -2.803 1.00 98.06 92 GLY A N 1
ATOM 729 C CA . GLY A 1 92 ? 4.335 -2.854 -3.515 1.00 98.06 92 GLY A CA 1
ATOM 730 C C . GLY A 1 92 ? 3.553 -1.693 -2.939 1.00 98.06 92 GLY A C 1
ATOM 731 O O . GLY A 1 92 ? 4.086 -0.840 -2.220 1.00 98.06 92 GLY A O 1
ATOM 732 N N . LEU A 1 93 ? 2.266 -1.683 -3.255 1.00 98.50 93 LEU A N 1
ATOM 733 C CA . LEU A 1 93 ? 1.328 -0.669 -2.811 1.00 98.50 93 LEU A CA 1
ATOM 734 C C . LEU A 1 93 ? 0.273 -1.274 -1.895 1.00 98.50 93 LEU A C 1
ATOM 736 O O . LEU A 1 93 ? 0.016 -2.477 -1.913 1.00 98.50 93 LEU A O 1
ATOM 740 N N . TYR A 1 94 ? -0.361 -0.407 -1.121 1.00 98.12 94 TYR A N 1
ATOM 741 C CA . TYR A 1 94 ? -1.547 -0.733 -0.353 1.00 98.12 94 TYR A CA 1
ATOM 742 C C . TYR A 1 94 ? -2.601 0.362 -0.509 1.00 98.12 94 TYR A C 1
ATOM 744 O O . TYR A 1 94 ? -2.276 1.540 -0.690 1.00 98.12 94 TYR A O 1
ATOM 752 N N . ARG A 1 95 ? -3.863 -0.053 -0.429 1.00 97.00 95 ARG A N 1
ATOM 753 C CA . ARG A 1 95 ? -5.050 0.794 -0.325 1.00 97.00 95 ARG A CA 1
ATOM 754 C C . ARG A 1 95 ? -5.652 0.555 1.046 1.00 97.00 95 ARG A C 1
ATOM 756 O O . ARG A 1 95 ? -5.806 -0.597 1.428 1.00 97.00 95 ARG A O 1
ATOM 763 N N . ILE A 1 96 ? -5.953 1.614 1.783 1.00 96.38 96 ILE A N 1
ATOM 764 C CA . ILE A 1 96 ? -6.660 1.528 3.064 1.00 96.38 96 ILE A CA 1
ATOM 765 C C . ILE A 1 96 ? -7.979 2.264 2.913 1.00 96.38 96 ILE A C 1
ATOM 767 O O . ILE A 1 96 ? -7.982 3.451 2.574 1.00 96.38 96 ILE A O 1
ATOM 771 N N . SER A 1 97 ? -9.062 1.555 3.198 1.00 94.88 97 SER A N 1
ATOM 772 C CA . SER A 1 97 ? -10.413 2.093 3.277 1.00 94.88 97 SER A CA 1
ATOM 773 C C . SER A 1 97 ? -10.783 2.247 4.747 1.00 94.88 97 SER A C 1
ATOM 775 O O . SER A 1 97 ? -10.633 1.313 5.534 1.00 94.88 97 SER A O 1
ATOM 777 N N . TYR A 1 98 ? -11.195 3.448 5.145 1.00 89.81 98 TYR A N 1
ATOM 778 C CA . TYR A 1 98 ? -11.511 3.760 6.537 1.00 89.81 98 TYR A CA 1
ATOM 779 C C . TYR A 1 98 ? -12.591 4.841 6.635 1.00 89.81 98 TYR A C 1
ATOM 781 O O . TYR A 1 98 ? -12.610 5.809 5.873 1.00 89.81 98 TYR A O 1
ATOM 789 N N . GLY A 1 99 ? -13.500 4.694 7.597 1.00 81.50 99 GLY A N 1
ATOM 790 C CA . GLY A 1 99 ? -14.682 5.551 7.687 1.00 81.50 99 GLY A CA 1
ATOM 791 C C . GLY A 1 99 ? -15.588 5.443 6.455 1.00 81.50 99 GLY A C 1
ATOM 792 O O . GLY A 1 99 ? -15.524 4.476 5.706 1.00 81.50 99 GLY A O 1
ATOM 793 N N . ILE A 1 100 ? -16.455 6.440 6.255 1.00 73.50 100 ILE A N 1
ATOM 794 C CA . ILE A 1 100 ? -17.582 6.321 5.314 1.00 73.50 100 ILE A CA 1
ATOM 795 C C . ILE A 1 100 ? -17.125 6.333 3.841 1.00 73.50 100 ILE A C 1
ATOM 797 O O . ILE A 1 100 ? -17.729 5.641 3.035 1.00 73.50 100 ILE A O 1
ATOM 801 N N . GLU A 1 101 ? -16.046 7.046 3.480 1.00 74.50 101 GLU A N 1
ATOM 802 C CA . GLU A 1 101 ? -15.573 7.136 2.078 1.00 74.50 101 GLU A CA 1
ATOM 803 C C . GLU A 1 101 ? -14.064 7.433 1.934 1.00 74.50 101 GLU A C 1
ATOM 805 O O . GLU A 1 101 ? -13.606 7.898 0.883 1.00 74.50 101 GLU A O 1
ATOM 810 N N . LYS A 1 102 ? -13.243 7.243 2.979 1.00 84.50 102 LYS A N 1
ATOM 811 C CA . LYS A 1 102 ? -11.820 7.598 2.863 1.00 84.50 102 LYS A CA 1
ATOM 812 C C . LYS A 1 102 ? -11.025 6.431 2.307 1.00 84.50 102 LYS A C 1
ATOM 814 O O . LYS A 1 102 ? -10.863 5.407 2.960 1.00 84.50 102 LYS A O 1
ATOM 819 N N . LEU A 1 103 ? -10.464 6.651 1.123 1.00 92.69 103 LEU A N 1
ATOM 820 C CA . LEU A 1 103 ? -9.407 5.833 0.547 1.00 92.69 103 LEU A CA 1
ATOM 821 C C . LEU A 1 103 ? -8.059 6.523 0.764 1.00 92.69 103 LEU A C 1
ATOM 823 O O . LEU A 1 103 ? -7.936 7.734 0.556 1.00 92.69 103 LEU A O 1
ATOM 827 N N . TYR A 1 104 ? -7.043 5.750 1.131 1.00 95.31 104 TYR A N 1
ATOM 828 C CA . TYR A 1 104 ? -5.642 6.159 1.141 1.00 95.31 104 TYR A CA 1
ATOM 829 C C . TYR A 1 104 ? -4.800 5.157 0.359 1.00 95.31 104 TYR A C 1
ATOM 831 O O . TYR A 1 104 ? -4.941 3.954 0.550 1.00 95.31 104 TYR A O 1
ATOM 839 N N . ILE A 1 105 ? -3.901 5.651 -0.490 1.00 96.69 105 ILE A N 1
ATOM 840 C CA . ILE A 1 105 ? -2.930 4.835 -1.224 1.00 96.69 105 ILE A CA 1
ATOM 841 C C . ILE A 1 105 ? -1.535 5.152 -0.706 1.00 96.69 105 ILE A C 1
ATOM 843 O O . ILE A 1 105 ? -1.139 6.318 -0.656 1.00 96.69 105 ILE A O 1
ATOM 847 N N . GLY A 1 106 ? -0.778 4.118 -0.355 1.00 95.56 106 GLY A N 1
ATOM 848 C CA . GLY A 1 106 ? 0.615 4.267 0.039 1.00 95.56 106 GLY A CA 1
ATOM 849 C C . GLY A 1 106 ? 1.505 3.155 -0.496 1.00 95.56 106 GLY A C 1
ATOM 850 O O . GLY A 1 106 ? 1.041 2.134 -1.002 1.00 95.56 106 GLY A O 1
ATOM 851 N N . VAL A 1 107 ? 2.814 3.369 -0.366 1.00 96.44 107 VAL A N 1
ATOM 852 C CA . VAL A 1 107 ? 3.846 2.442 -0.842 1.00 96.44 107 VAL A CA 1
ATOM 853 C C . VAL A 1 107 ? 4.669 1.827 0.296 1.00 96.44 107 VAL A C 1
ATOM 855 O O . VAL A 1 107 ? 5.064 2.505 1.261 1.00 96.44 107 VAL A O 1
ATOM 858 N N . GLY A 1 108 ? 4.964 0.532 0.159 1.00 96.50 108 GLY A N 1
ATOM 859 C CA . GLY A 1 108 ? 5.946 -0.224 0.935 1.00 96.50 108 GLY A CA 1
ATOM 860 C C . GLY A 1 108 ? 7.159 -0.565 0.087 1.00 96.50 108 GLY A C 1
ATOM 861 O O . GLY A 1 108 ? 7.124 -1.529 -0.658 1.00 96.50 108 GLY A O 1
ATOM 862 N N . LYS A 1 109 ? 8.230 0.228 0.204 1.00 93.56 109 LYS A N 1
ATOM 863 C CA . LYS A 1 109 ? 9.399 0.168 -0.697 1.00 93.56 109 LYS A CA 1
ATOM 864 C C . LYS A 1 109 ? 10.746 -0.121 -0.032 1.00 93.56 109 LYS A C 1
ATOM 866 O O . LYS A 1 109 ? 11.778 -0.074 -0.686 1.00 93.56 109 LYS A O 1
ATOM 871 N N . GLU A 1 110 ? 10.770 -0.318 1.281 1.00 92.31 110 GLU A N 1
ATOM 872 C CA . GLU A 1 110 ? 12.024 -0.587 1.992 1.00 92.31 110 GLU A CA 1
ATOM 873 C C . GLU A 1 110 ? 12.410 -2.058 1.800 1.00 92.31 110 GLU A C 1
ATOM 875 O O . GLU A 1 110 ? 11.608 -2.933 2.112 1.00 92.31 110 GLU A O 1
ATOM 880 N N . ILE A 1 111 ? 13.613 -2.325 1.290 1.00 90.50 111 ILE A N 1
ATOM 881 C CA . ILE A 1 111 ? 14.108 -3.686 1.039 1.00 90.50 111 ILE A CA 1
ATOM 882 C C . ILE A 1 111 ? 14.527 -4.345 2.359 1.00 90.50 111 ILE A C 1
ATOM 884 O O . ILE A 1 111 ? 15.099 -3.701 3.241 1.00 90.50 111 ILE A O 1
ATOM 888 N N . GLY A 1 112 ? 14.251 -5.643 2.486 1.00 89.94 112 GLY A N 1
ATOM 889 C CA . GLY A 1 112 ? 14.679 -6.483 3.604 1.00 89.94 112 GLY A CA 1
ATOM 890 C C . GLY A 1 112 ? 13.536 -7.285 4.224 1.00 89.94 112 GLY A C 1
ATOM 891 O O . GLY A 1 112 ? 12.372 -6.901 4.149 1.00 89.94 112 GLY A O 1
ATOM 892 N N . ASN A 1 113 ? 13.875 -8.390 4.888 1.00 83.12 113 ASN A N 1
ATOM 893 C CA . ASN A 1 113 ? 12.904 -9.414 5.300 1.00 83.12 113 ASN A CA 1
ATOM 894 C C . ASN A 1 113 ? 11.756 -8.880 6.173 1.00 83.12 113 ASN A C 1
ATOM 896 O O . ASN A 1 113 ? 10.610 -9.240 5.958 1.00 83.12 113 ASN A O 1
ATOM 900 N N . SER A 1 114 ? 12.020 -7.970 7.114 1.00 88.81 114 SER A N 1
ATOM 901 C CA . SER A 1 114 ? 10.976 -7.379 7.977 1.00 88.81 114 SER A CA 1
ATOM 902 C C . SER A 1 114 ? 10.532 -5.983 7.516 1.00 88.81 114 SER A C 1
ATOM 904 O O . SER A 1 114 ? 10.121 -5.162 8.340 1.00 88.81 114 SER A O 1
ATOM 906 N N . LYS A 1 115 ? 10.694 -5.668 6.224 1.00 93.62 115 LYS A N 1
ATOM 907 C CA . LYS A 1 115 ? 10.477 -4.336 5.636 1.00 93.62 115 LYS A CA 1
ATOM 908 C C . LYS A 1 115 ? 9.328 -4.356 4.613 1.00 93.62 115 LYS A C 1
ATOM 910 O O . LYS A 1 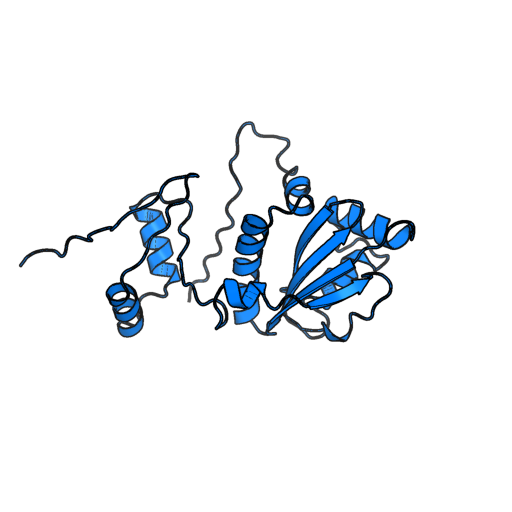115 ? 8.392 -5.135 4.770 1.00 93.62 115 LYS A O 1
ATOM 915 N N . GLY A 1 116 ? 9.342 -3.449 3.638 1.00 95.81 116 GLY A N 1
ATOM 916 C CA . GLY A 1 116 ? 8.345 -3.389 2.570 1.00 95.81 116 GLY A CA 1
ATOM 917 C C . GLY A 1 116 ? 6.934 -3.045 3.049 1.00 95.81 116 GLY A C 1
ATOM 918 O O . GLY A 1 116 ? 6.745 -2.170 3.905 1.00 95.81 116 GLY A O 1
ATOM 919 N N . LEU A 1 117 ? 5.948 -3.731 2.470 1.00 97.56 117 LEU A N 1
ATOM 920 C CA . LEU A 1 117 ? 4.527 -3.625 2.801 1.00 97.56 117 LEU A CA 1
ATOM 921 C C . LEU A 1 117 ? 4.265 -3.928 4.277 1.00 97.56 117 LEU A C 1
ATOM 923 O O . LEU A 1 117 ? 3.622 -3.119 4.944 1.00 97.56 117 LEU A O 1
ATOM 927 N N . TYR A 1 118 ? 4.837 -5.016 4.809 1.00 97.06 118 TYR A N 1
ATOM 928 C CA . TYR A 1 118 ? 4.678 -5.399 6.215 1.00 97.06 118 TYR A CA 1
ATOM 929 C C . TYR A 1 118 ? 5.024 -4.254 7.168 1.00 97.06 118 TYR A C 1
ATOM 931 O O . TYR A 1 118 ? 4.209 -3.870 8.004 1.00 97.06 118 TYR A O 1
ATOM 939 N N . LYS A 1 119 ? 6.210 -3.647 7.022 1.00 94.69 119 LYS A N 1
ATOM 940 C CA . LYS A 1 119 ? 6.623 -2.542 7.902 1.00 94.69 119 LYS A CA 1
ATOM 941 C C . LYS A 1 119 ? 5.660 -1.360 7.820 1.00 94.69 119 LYS A C 1
ATOM 943 O O . LYS A 1 119 ? 5.319 -0.792 8.853 1.00 94.69 119 LYS A O 1
ATOM 948 N N . ARG A 1 120 ? 5.238 -0.980 6.610 1.00 95.19 120 ARG A N 1
ATOM 949 C CA . ARG A 1 120 ? 4.380 0.198 6.416 1.00 95.19 120 ARG A CA 1
ATOM 950 C C . ARG A 1 120 ? 2.973 -0.015 6.947 1.00 95.19 120 ARG A C 1
ATOM 952 O O . ARG A 1 120 ? 2.451 0.890 7.579 1.00 95.19 120 ARG A O 1
ATOM 959 N N . LEU A 1 121 ? 2.398 -1.196 6.752 1.00 95.69 121 LEU A N 1
ATOM 960 C CA . LEU A 1 121 ? 1.096 -1.545 7.317 1.00 95.69 121 LEU A CA 1
ATOM 961 C C . LEU A 1 121 ? 1.174 -1.648 8.847 1.00 95.69 121 LEU A C 1
ATOM 963 O O . LEU A 1 121 ? 0.362 -1.057 9.557 1.00 95.69 121 LEU A O 1
ATOM 967 N N . ASN A 1 122 ? 2.231 -2.275 9.369 1.00 94.62 122 ASN A N 1
ATOM 968 C CA . ASN A 1 122 ? 2.458 -2.390 10.808 1.00 94.62 122 ASN A CA 1
ATOM 969 C C . ASN A 1 122 ? 2.671 -1.029 11.503 1.00 94.62 122 ASN A C 1
ATOM 971 O O . ASN A 1 122 ? 2.340 -0.881 12.679 1.00 94.62 122 ASN A O 1
ATOM 975 N N . ASP A 1 123 ? 3.182 -0.008 10.801 1.00 92.94 123 ASP A N 1
ATOM 976 C CA . ASP A 1 123 ? 3.299 1.357 11.336 1.00 92.94 123 ASP A CA 1
ATOM 977 C C . ASP A 1 123 ? 1.939 1.958 11.744 1.00 92.94 123 ASP A C 1
ATOM 979 O O . ASP A 1 123 ? 1.903 2.781 12.663 1.00 92.94 123 ASP A O 1
ATOM 983 N N . TYR A 1 124 ? 0.829 1.534 11.130 1.00 92.88 124 TYR A N 1
ATOM 984 C CA . TYR A 1 124 ? -0.521 1.967 11.513 1.00 92.88 124 TYR A CA 1
ATOM 985 C C . TYR A 1 124 ? -1.083 1.211 12.716 1.00 92.88 124 TYR A C 1
ATOM 987 O O . TYR A 1 124 ? -1.969 1.726 13.388 1.00 92.88 124 TYR A O 1
ATOM 995 N N . ILE A 1 125 ? -0.571 0.020 13.021 1.00 92.00 125 ILE A N 1
ATOM 996 C CA . ILE A 1 125 ? -1.146 -0.870 14.040 1.00 92.00 125 ILE A CA 1
ATOM 997 C C . ILE A 1 125 ? -0.360 -0.766 15.352 1.00 92.00 125 ILE A C 1
ATOM 999 O O . ILE A 1 125 ? -0.937 -0.662 16.434 1.00 92.00 125 ILE A O 1
ATOM 1003 N N . ARG A 1 126 ? 0.977 -0.756 15.277 1.00 90.19 126 ARG A N 1
ATOM 1004 C CA . ARG A 1 126 ? 1.849 -0.816 16.460 1.00 90.19 126 ARG A CA 1
ATOM 1005 C C . ARG A 1 126 ? 1.701 0.409 17.364 1.00 90.19 126 ARG A C 1
ATOM 1007 O O . ARG A 1 126 ? 1.564 1.530 16.892 1.00 90.19 126 ARG A O 1
ATOM 1014 N N . ASN A 1 127 ? 1.861 0.250 18.676 1.00 84.94 127 ASN A N 1
ATOM 1015 C CA . ASN A 1 127 ? 1.722 1.372 19.620 1.00 84.94 127 ASN A CA 1
ATOM 1016 C C . ASN A 1 127 ? 2.791 2.472 19.453 1.00 84.94 127 ASN A C 1
ATOM 1018 O O . ASN A 1 127 ? 2.520 3.639 19.720 1.00 84.94 127 ASN A O 1
ATOM 1022 N N . ASN A 1 128 ? 3.984 2.144 18.951 1.00 85.19 128 ASN A N 1
ATOM 1023 C CA . ASN A 1 128 ? 5.071 3.110 18.758 1.00 85.19 128 ASN A CA 1
ATOM 1024 C C . ASN A 1 128 ? 4.787 4.078 17.589 1.00 85.19 128 ASN A C 1
ATOM 1026 O O . ASN A 1 128 ? 4.515 3.632 16.479 1.00 85.19 128 ASN A O 1
ATOM 1030 N N . SER A 1 129 ? 4.910 5.389 17.822 1.00 78.50 129 SER A N 1
ATOM 1031 C CA . SER A 1 129 ? 4.603 6.464 16.864 1.00 78.50 129 SER A CA 1
ATOM 1032 C C . SER A 1 129 ? 5.702 6.782 15.842 1.00 78.50 129 SER A C 1
ATOM 1034 O O . S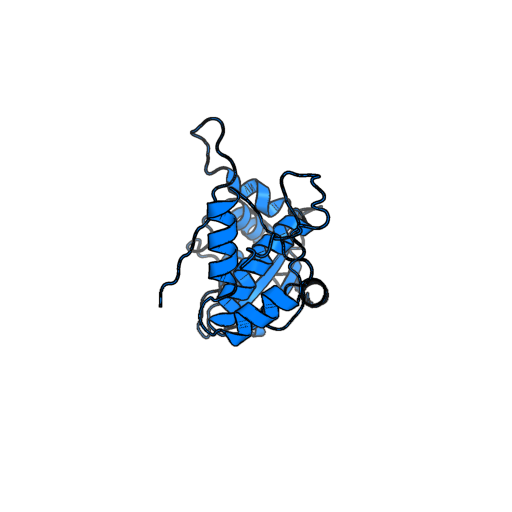ER A 1 129 ? 5.456 7.570 14.933 1.00 78.50 129 SER A O 1
ATOM 1036 N N . SER A 1 130 ? 6.884 6.162 15.932 1.00 73.81 130 SER A N 1
ATOM 1037 C CA . SER A 1 130 ? 8.058 6.458 15.081 1.00 73.81 130 SER A CA 1
ATOM 1038 C C . SER A 1 130 ? 7.819 6.387 13.561 1.00 73.81 130 SER A C 1
ATOM 1040 O O . SER A 1 130 ? 8.580 6.983 12.802 1.00 73.81 130 SER A O 1
ATOM 1042 N N . GLY A 1 131 ? 6.768 5.695 13.102 1.00 69.94 131 GLY A N 1
ATOM 1043 C CA . GLY A 1 131 ? 6.365 5.630 11.688 1.00 69.94 131 GLY A CA 1
ATOM 1044 C C . GLY A 1 131 ? 5.190 6.537 11.287 1.00 69.94 131 GLY A C 1
ATOM 1045 O O . GLY A 1 131 ? 4.891 6.656 10.099 1.00 69.94 131 GLY A O 1
ATOM 1046 N N . ARG A 1 132 ? 4.519 7.203 12.240 1.00 81.06 132 ARG A N 1
ATOM 1047 C CA . ARG A 1 132 ? 3.240 7.917 12.041 1.00 81.06 132 ARG A CA 1
ATOM 1048 C C . ARG A 1 132 ? 3.401 9.438 12.056 1.00 81.06 132 ARG A C 1
ATOM 1050 O O . ARG A 1 132 ? 2.861 10.144 12.907 1.00 81.06 132 ARG A O 1
ATOM 1057 N N . ASN A 1 133 ? 4.148 9.953 11.083 1.00 81.06 133 ASN A N 1
ATOM 1058 C CA . ASN A 1 133 ? 4.466 11.385 11.009 1.00 81.06 133 ASN A CA 1
ATOM 1059 C C . ASN A 1 133 ? 3.434 12.228 10.237 1.00 81.06 133 ASN A C 1
ATOM 1061 O O . ASN A 1 133 ? 3.434 13.451 10.365 1.00 81.06 133 ASN A O 1
ATOM 1065 N N . SER A 1 134 ? 2.560 11.605 9.444 1.00 83.19 134 SER A N 1
ATOM 1066 C CA . SER A 1 134 ? 1.482 12.285 8.712 1.00 83.19 134 SER A CA 1
ATOM 1067 C C . SER A 1 134 ? 0.160 12.245 9.475 1.00 83.19 134 SER A C 1
ATOM 1069 O O . SER A 1 134 ? -0.137 11.246 10.125 1.00 83.19 134 SER A O 1
ATOM 1071 N N . GLU A 1 135 ? -0.662 13.287 9.330 1.00 86.88 135 GLU A N 1
ATOM 1072 C CA . GLU A 1 135 ? -2.005 13.378 9.929 1.00 86.88 135 GLU A CA 1
ATOM 1073 C C . GLU A 1 135 ? -2.894 12.191 9.543 1.00 86.88 135 GLU A C 1
ATOM 1075 O O . GLU A 1 135 ? -3.442 11.529 10.415 1.00 86.88 135 GLU A O 1
ATOM 1080 N N . VAL A 1 136 ? -2.890 11.816 8.264 1.00 88.69 136 VAL A N 1
ATOM 1081 C CA . VAL A 1 136 ? -3.610 10.644 7.736 1.00 88.69 136 VAL A CA 1
ATOM 1082 C C . VAL A 1 136 ? -3.171 9.345 8.416 1.00 88.69 136 VAL A C 1
ATOM 1084 O O . VAL A 1 136 ? -3.991 8.501 8.747 1.00 88.69 136 VAL A O 1
ATOM 1087 N N . ALA A 1 137 ? -1.874 9.195 8.701 1.00 89.56 137 ALA A N 1
ATOM 1088 C CA . ALA A 1 137 ? -1.377 7.999 9.381 1.00 89.56 137 ALA A CA 1
ATOM 1089 C C . ALA A 1 137 ? -1.760 7.940 10.859 1.00 89.56 137 ALA A C 1
ATOM 1091 O O . ALA A 1 137 ? -1.935 6.851 11.402 1.00 89.56 137 ALA A O 1
ATOM 1092 N N . LYS A 1 138 ? -1.888 9.100 11.507 1.00 90.44 138 LYS A N 1
ATOM 1093 C CA . LYS A 1 138 ? -2.427 9.188 12.865 1.00 90.44 138 LYS A CA 1
ATOM 1094 C C . LYS A 1 138 ? -3.914 8.858 12.858 1.00 90.44 138 LYS A C 1
ATOM 1096 O O . LYS A 1 138 ? -4.341 8.061 13.677 1.00 90.44 138 LYS A O 1
ATOM 1101 N N . GLU A 1 139 ? -4.665 9.398 11.901 1.00 90.75 139 GLU A N 1
ATOM 1102 C CA . GLU A 1 139 ? -6.092 9.117 11.757 1.00 90.75 139 GLU A CA 1
ATOM 1103 C C . GLU A 1 139 ? -6.360 7.618 11.566 1.00 90.75 139 GLU A C 1
ATOM 1105 O O . GLU A 1 139 ? -7.124 7.038 12.334 1.00 90.75 139 GLU A O 1
ATOM 1110 N N . ILE A 1 140 ? -5.677 6.971 10.614 1.00 92.00 140 ILE A N 1
ATOM 1111 C CA . ILE A 1 140 ? -5.812 5.524 10.374 1.00 92.00 140 ILE A CA 1
ATOM 1112 C C . ILE A 1 140 ? -5.482 4.725 11.645 1.00 92.00 140 ILE A C 1
ATOM 1114 O O . ILE A 1 140 ? -6.196 3.782 11.980 1.00 92.00 140 ILE A O 1
ATOM 1118 N N . HIS A 1 141 ? -4.437 5.113 12.385 1.00 92.75 141 HIS A N 1
ATOM 1119 C CA . HIS A 1 141 ? -4.075 4.457 13.645 1.00 92.75 141 HIS A CA 1
ATOM 1120 C C . HIS A 1 141 ? -5.164 4.585 14.713 1.00 92.75 141 HIS A C 1
ATOM 1122 O O . HIS A 1 141 ? -5.531 3.589 15.333 1.00 92.75 141 HIS A O 1
ATOM 1128 N N . GLU A 1 142 ? -5.704 5.787 14.920 1.00 90.62 142 GLU A N 1
ATOM 1129 C CA . GLU A 1 142 ? -6.781 6.001 15.891 1.00 90.62 142 GLU A CA 1
ATOM 1130 C C . GLU A 1 142 ? -8.033 5.199 15.518 1.00 90.62 142 GLU A C 1
ATOM 1132 O O . GLU A 1 142 ? -8.637 4.561 16.382 1.00 90.62 142 GLU A O 1
ATOM 1137 N N . LYS A 1 143 ? -8.370 5.127 14.223 1.00 90.69 143 LYS A N 1
ATOM 1138 C CA . LYS A 1 143 ? -9.463 4.276 13.736 1.00 90.69 143 LYS A CA 1
ATOM 1139 C C . LYS A 1 143 ? -9.210 2.801 14.041 1.00 90.69 143 LYS A C 1
ATOM 1141 O O . LYS A 1 143 ? -10.056 2.177 14.683 1.00 90.69 143 LYS A O 1
ATOM 1146 N N . CYS A 1 144 ? -8.014 2.290 13.739 1.00 90.38 144 CYS A N 1
ATOM 1147 C CA . CYS A 1 144 ? -7.611 0.920 14.081 1.00 90.38 144 CYS A CA 1
ATOM 1148 C C . CYS A 1 144 ? -7.744 0.612 15.586 1.00 90.38 144 CYS A C 1
ATOM 1150 O O . CYS A 1 144 ? -8.076 -0.516 15.951 1.00 90.38 144 CYS A O 1
ATOM 1152 N N . LYS A 1 145 ? -7.498 1.590 16.470 1.00 89.81 145 LYS A N 1
ATOM 1153 C CA . LYS A 1 145 ? -7.630 1.419 17.929 1.00 89.81 145 LYS A CA 1
ATOM 1154 C C . LYS A 1 145 ? -9.069 1.481 18.426 1.00 89.81 145 LYS A C 1
ATOM 1156 O O . LYS A 1 145 ? -9.419 0.741 19.341 1.00 89.81 145 LYS A O 1
ATOM 1161 N N . SER A 1 146 ? -9.874 2.379 17.861 1.00 83.75 146 SER A N 1
ATOM 1162 C CA . SER A 1 146 ? -11.221 2.690 18.355 1.00 83.75 146 SER A CA 1
ATOM 1163 C C . SER A 1 146 ? -12.213 1.528 18.246 1.00 83.75 146 SER A C 1
ATOM 1165 O O . SER A 1 146 ? -13.206 1.523 18.968 1.00 83.75 146 SER A O 1
ATOM 1167 N N . LYS A 1 147 ? -11.952 0.540 17.371 1.00 75.12 147 LYS A N 1
ATOM 1168 C CA . LYS A 1 147 ? -12.846 -0.592 17.038 1.00 75.12 147 LYS A CA 1
ATOM 1169 C C . LYS A 1 147 ? -14.255 -0.190 16.571 1.00 75.12 147 LYS A C 1
ATOM 1171 O O . LYS A 1 147 ? -15.088 -1.066 16.373 1.00 75.12 147 LYS A O 1
ATOM 1176 N N . SER A 1 148 ? -14.532 1.103 16.411 1.00 70.12 148 SER A N 1
ATOM 1177 C CA . SER A 1 148 ? -15.851 1.617 16.040 1.00 70.12 148 SER A CA 1
ATOM 1178 C C . SER A 1 148 ? -16.074 1.641 14.530 1.00 70.12 148 SER A C 1
ATOM 1180 O O . SER A 1 148 ? -17.208 1.783 14.092 1.00 70.12 148 SER A O 1
ATOM 1182 N N . GLU A 1 149 ? -15.003 1.541 13.743 1.00 79.06 149 GLU A N 1
ATOM 1183 C CA . GLU A 1 149 ? -15.036 1.524 12.283 1.00 79.06 149 GLU A CA 1
ATOM 1184 C C . GLU A 1 149 ? -14.069 0.460 11.766 1.00 79.06 149 GLU A C 1
ATOM 1186 O O . GLU A 1 149 ? -12.956 0.316 12.283 1.00 79.06 149 GLU A O 1
ATOM 1191 N N . GLU A 1 150 ? -14.504 -0.273 10.745 1.00 86.88 150 GLU A N 1
ATOM 1192 C CA . GLU A 1 150 ? -13.667 -1.231 10.033 1.00 86.88 150 GLU A CA 1
ATOM 1193 C C . GLU A 1 150 ? -12.625 -0.471 9.206 1.00 86.88 150 GLU A C 1
ATOM 1195 O O . GLU A 1 150 ? -12.936 0.480 8.484 1.00 86.88 150 GLU A O 1
ATOM 1200 N N . VAL A 1 151 ? -11.362 -0.871 9.353 1.00 93.88 151 VAL A N 1
ATOM 1201 C CA . VAL A 1 151 ? -10.251 -0.360 8.548 1.00 93.88 151 VAL A CA 1
ATOM 1202 C C . VAL A 1 151 ? -9.794 -1.508 7.672 1.00 93.88 151 VAL A C 1
ATOM 1204 O O . VAL A 1 151 ? -9.022 -2.351 8.125 1.00 93.88 151 VAL A O 1
ATOM 1207 N N . THR A 1 152 ? -10.291 -1.566 6.443 1.00 95.50 152 THR A N 1
ATOM 1208 C CA . THR A 1 152 ? -9.941 -2.633 5.504 1.00 95.50 152 THR A CA 1
ATOM 1209 C C . THR A 1 152 ? -8.784 -2.221 4.612 1.00 95.50 152 THR A C 1
ATOM 1211 O O . THR A 1 152 ? -8.491 -1.030 4.439 1.00 95.50 152 THR A O 1
ATOM 1214 N N . PHE A 1 153 ? -8.075 -3.205 4.066 1.00 96.62 153 PHE A N 1
ATOM 1215 C CA . PHE A 1 153 ? -6.968 -2.936 3.168 1.00 96.62 153 PHE A CA 1
ATOM 1216 C C . PHE A 1 153 ? -6.850 -3.940 2.027 1.00 96.62 153 PHE A C 1
ATOM 1218 O O . PHE A 1 153 ? -7.135 -5.133 2.149 1.00 96.62 153 PHE A O 1
ATOM 1225 N N . GLU A 1 154 ? -6.354 -3.421 0.912 1.00 97.69 154 GLU A N 1
ATOM 1226 C CA . GLU A 1 154 ? -5.944 -4.190 -0.251 1.00 97.69 154 GLU A CA 1
ATOM 1227 C C . GLU A 1 154 ? -4.454 -3.974 -0.489 1.00 97.69 154 GLU A C 1
ATOM 1229 O O . GLU A 1 154 ? -3.895 -2.919 -0.168 1.00 97.69 154 GLU A O 1
ATOM 1234 N N . VAL A 1 155 ? -3.804 -4.956 -1.101 1.00 98.19 155 VAL A N 1
ATOM 1235 C CA . VAL A 1 155 ? -2.389 -4.877 -1.459 1.00 98.19 155 VAL A CA 1
ATOM 1236 C C . VAL A 1 155 ? -2.173 -5.196 -2.926 1.00 98.19 155 VAL A C 1
ATOM 1238 O O . VAL A 1 155 ? -2.859 -6.031 -3.512 1.00 98.19 155 VAL A O 1
ATOM 1241 N N . LEU A 1 156 ? -1.158 -4.558 -3.493 1.00 98.25 156 LEU A N 1
ATOM 1242 C CA . LEU A 1 156 ? -0.625 -4.857 -4.809 1.00 98.25 156 LEU A CA 1
ATOM 1243 C C . LEU A 1 156 ? 0.858 -5.181 -4.655 1.00 98.25 156 LEU A C 1
ATOM 1245 O O . LEU A 1 156 ? 1.669 -4.279 -4.442 1.00 98.25 156 LEU A O 1
ATOM 1249 N N . VAL A 1 157 ? 1.212 -6.463 -4.735 1.00 98.00 157 VAL A N 1
ATOM 1250 C CA . VAL A 1 157 ? 2.609 -6.910 -4.634 1.00 98.00 157 VAL A CA 1
ATOM 1251 C C . VAL A 1 157 ? 3.274 -6.780 -5.999 1.00 98.00 157 VAL A C 1
ATOM 1253 O O . VAL A 1 157 ? 2.838 -7.397 -6.966 1.00 98.00 157 VAL A O 1
ATOM 1256 N N . VAL A 1 158 ? 4.342 -5.988 -6.061 1.00 97.19 158 VAL A N 1
ATOM 1257 C CA . VAL A 1 158 ? 5.086 -5.708 -7.295 1.00 97.19 158 VAL A CA 1
ATOM 1258 C C . VAL A 1 158 ? 6.315 -6.611 -7.416 1.00 97.19 158 VAL A C 1
ATOM 1260 O O . VAL A 1 158 ? 6.644 -7.058 -8.510 1.00 97.19 158 VAL A O 1
ATOM 1263 N N . GLY A 1 159 ? 6.978 -6.907 -6.299 1.00 96.19 159 GLY A N 1
ATOM 1264 C CA . GLY A 1 159 ? 8.166 -7.761 -6.248 1.00 96.19 159 GLY A CA 1
ATOM 1265 C C . GLY A 1 159 ? 8.868 -7.645 -4.899 1.00 96.19 159 GLY A C 1
ATOM 1266 O O . GLY A 1 159 ? 8.236 -7.298 -3.907 1.00 96.19 159 GLY A O 1
ATOM 1267 N N . ASN A 1 160 ? 10.169 -7.918 -4.845 1.00 95.81 160 ASN A N 1
ATOM 1268 C CA . ASN A 1 160 ? 10.965 -7.873 -3.609 1.00 95.81 160 ASN A CA 1
ATOM 1269 C C . ASN A 1 160 ? 12.394 -7.333 -3.819 1.00 95.81 160 ASN A C 1
ATOM 1271 O O . ASN A 1 160 ? 13.251 -7.489 -2.949 1.00 95.81 160 ASN A O 1
ATOM 1275 N N . ASP A 1 161 ? 12.645 -6.682 -4.954 1.00 91.44 161 ASP A N 1
ATOM 1276 C CA . ASP A 1 161 ? 13.956 -6.178 -5.360 1.00 91.44 161 ASP A CA 1
ATOM 1277 C C . ASP A 1 161 ? 13.942 -4.665 -5.648 1.00 91.44 161 ASP A C 1
ATOM 1279 O O . ASP A 1 161 ? 12.922 -3.981 -5.532 1.00 91.44 161 ASP A O 1
ATOM 1283 N N . GLU A 1 162 ? 15.094 -4.113 -6.029 1.00 87.19 162 GLU A N 1
ATOM 1284 C CA . GLU A 1 162 ? 15.215 -2.693 -6.371 1.00 87.19 162 GLU A CA 1
ATOM 1285 C C . GLU A 1 162 ? 14.331 -2.288 -7.556 1.00 87.19 162 GLU A C 1
ATOM 1287 O O . GLU A 1 162 ? 13.767 -1.193 -7.558 1.00 87.19 162 GLU A O 1
ATOM 1292 N N . SER A 1 163 ? 14.140 -3.167 -8.542 1.00 86.25 163 SER A N 1
ATOM 1293 C CA . SER A 1 163 ? 13.274 -2.877 -9.688 1.00 86.25 163 SER A CA 1
ATOM 1294 C C . SER A 1 163 ? 11.819 -2.672 -9.246 1.00 86.25 163 SER A C 1
ATOM 1296 O O . SER A 1 163 ? 11.150 -1.737 -9.703 1.00 86.25 163 SER A O 1
ATOM 1298 N N . ALA A 1 164 ? 11.363 -3.460 -8.267 1.00 91.62 164 ALA A N 1
ATOM 1299 C CA . ALA A 1 164 ? 10.045 -3.333 -7.665 1.00 91.62 164 ALA A CA 1
ATOM 1300 C C . ALA A 1 164 ? 9.879 -2.011 -6.903 1.00 91.62 164 ALA A C 1
ATOM 1302 O O . ALA A 1 164 ? 8.780 -1.450 -6.895 1.00 91.62 164 ALA A O 1
ATOM 1303 N N . VAL A 1 165 ? 10.948 -1.465 -6.311 1.00 87.75 165 VAL A N 1
ATOM 1304 C CA . VAL A 1 165 ? 10.920 -0.143 -5.657 1.00 87.75 165 VAL A CA 1
ATOM 1305 C C . VAL A 1 165 ? 10.589 0.954 -6.664 1.00 87.75 165 VAL A C 1
ATOM 1307 O O . VAL A 1 165 ? 9.702 1.774 -6.411 1.00 87.75 165 VAL A O 1
ATOM 1310 N N . PHE A 1 166 ? 11.269 0.957 -7.812 1.00 86.12 166 PHE A N 1
ATOM 1311 C CA . PHE A 1 166 ? 11.037 1.950 -8.860 1.00 86.12 166 PHE A CA 1
ATOM 1312 C C . PHE A 1 166 ? 9.643 1.811 -9.474 1.00 86.12 166 PHE A C 1
ATOM 1314 O O . PHE A 1 166 ? 8.918 2.803 -9.579 1.00 86.12 166 PHE A O 1
ATOM 1321 N N . ALA A 1 167 ? 9.240 0.584 -9.813 1.00 88.00 167 ALA A N 1
ATOM 1322 C CA . ALA A 1 167 ? 7.913 0.305 -10.352 1.00 88.00 167 ALA A CA 1
ATOM 1323 C C . ALA A 1 167 ? 6.802 0.744 -9.383 1.00 88.00 167 ALA A C 1
ATOM 1325 O O . ALA A 1 167 ? 5.866 1.436 -9.785 1.00 88.00 167 ALA A O 1
ATOM 1326 N N . SER A 1 168 ? 6.940 0.433 -8.090 1.00 92.06 168 SER A N 1
ATOM 1327 C CA . SER A 1 168 ? 5.944 0.796 -7.075 1.00 92.06 168 SER A CA 1
ATOM 1328 C C . SER A 1 168 ? 5.799 2.308 -6.898 1.00 92.06 168 SER A C 1
ATOM 1330 O O . SER A 1 168 ? 4.687 2.794 -6.711 1.00 92.06 168 SER A O 1
ATOM 1332 N N . ALA A 1 169 ? 6.896 3.068 -6.988 1.00 85.88 169 ALA A N 1
ATOM 1333 C CA . ALA A 1 169 ? 6.846 4.527 -6.905 1.00 85.88 169 ALA A CA 1
ATOM 1334 C C . ALA A 1 169 ? 6.082 5.151 -8.086 1.00 85.88 169 ALA A C 1
ATOM 1336 O O . ALA A 1 169 ? 5.322 6.102 -7.902 1.00 85.88 169 ALA A O 1
ATOM 1337 N N . TYR A 1 170 ? 6.250 4.608 -9.295 1.00 86.94 170 TYR A N 1
ATOM 1338 C CA . TYR A 1 170 ? 5.476 5.065 -10.448 1.00 86.94 170 TYR A CA 1
ATOM 1339 C C . TYR A 1 170 ? 3.995 4.705 -10.297 1.00 86.94 170 TYR A C 1
ATOM 1341 O O . TYR A 1 170 ? 3.121 5.556 -10.476 1.00 86.94 170 TYR A O 1
ATOM 1349 N N . LEU A 1 171 ? 3.709 3.448 -9.947 1.00 90.88 171 LEU A N 1
ATOM 1350 C CA . LEU A 1 171 ? 2.344 2.960 -9.767 1.00 90.88 171 LEU A CA 1
ATOM 1351 C C . LEU A 1 171 ? 1.601 3.751 -8.682 1.00 90.88 171 LEU A C 1
ATOM 1353 O O . LEU A 1 171 ? 0.419 4.034 -8.851 1.00 90.88 171 LEU A O 1
ATOM 1357 N N . GLU A 1 172 ? 2.282 4.175 -7.611 1.00 93.06 172 GLU A N 1
ATOM 1358 C CA . GLU A 1 172 ? 1.691 5.011 -6.557 1.00 93.06 172 GLU A CA 1
ATOM 1359 C C . GLU A 1 172 ? 1.152 6.321 -7.142 1.00 93.06 172 GLU A C 1
ATOM 1361 O O . GLU A 1 172 ? -0.016 6.661 -6.946 1.00 93.06 172 GLU A O 1
ATOM 1366 N N . LEU A 1 173 ? 1.968 7.026 -7.932 1.00 86.88 173 LEU A N 1
ATOM 1367 C CA . LEU A 1 173 ? 1.555 8.267 -8.588 1.00 86.88 173 LEU A CA 1
ATOM 1368 C C . LEU A 1 173 ? 0.401 8.042 -9.570 1.00 86.88 173 LEU A C 1
ATOM 1370 O O . LEU A 1 173 ? -0.540 8.841 -9.609 1.00 86.88 173 LEU A O 1
ATOM 1374 N N . TYR A 1 174 ? 0.466 6.963 -10.352 1.00 88.31 174 TYR A N 1
ATOM 1375 C CA . TYR A 1 174 ? -0.590 6.604 -11.292 1.00 88.31 174 TYR A CA 1
ATOM 1376 C C . TYR A 1 174 ? -1.920 6.360 -10.571 1.00 88.31 174 TYR A C 1
ATOM 1378 O O . TYR A 1 174 ? -2.923 6.990 -10.912 1.00 88.31 174 TYR A O 1
ATOM 1386 N N . PHE A 1 175 ? -1.935 5.506 -9.545 1.00 93.50 175 PHE A N 1
ATOM 1387 C CA . PHE A 1 175 ? -3.164 5.143 -8.847 1.00 93.50 175 PHE A CA 1
ATOM 1388 C C . PHE A 1 175 ? -3.722 6.280 -7.992 1.00 93.50 175 PHE A C 1
ATOM 1390 O O . PHE A 1 175 ? -4.935 6.469 -7.974 1.00 93.50 175 PHE A O 1
ATOM 1397 N N . ILE A 1 176 ? -2.880 7.116 -7.375 1.00 89.38 176 ILE A N 1
ATOM 1398 C CA . ILE A 1 176 ? -3.358 8.344 -6.721 1.00 89.38 176 ILE A CA 1
ATOM 1399 C C . ILE A 1 176 ? -4.058 9.253 -7.741 1.00 89.38 176 ILE A C 1
ATOM 1401 O O . ILE A 1 176 ? -5.124 9.796 -7.460 1.00 89.38 176 ILE A O 1
ATOM 1405 N N . ASN A 1 177 ? -3.506 9.405 -8.947 1.00 86.94 177 ASN A N 1
ATOM 1406 C CA . ASN A 1 177 ? -4.122 10.233 -9.984 1.00 86.94 177 ASN A CA 1
ATOM 1407 C C . ASN A 1 177 ? -5.412 9.612 -10.549 1.00 86.94 177 ASN A C 1
ATOM 1409 O O . ASN A 1 177 ? -6.353 10.345 -10.854 1.00 86.94 177 ASN A O 1
ATOM 1413 N N . LYS A 1 178 ? -5.452 8.282 -10.690 1.00 90.00 178 LYS A N 1
ATOM 1414 C CA . LYS A 1 178 ? -6.610 7.531 -11.190 1.00 90.00 178 LYS A CA 1
ATOM 1415 C C . LYS A 1 178 ? -7.781 7.569 -10.208 1.00 90.00 178 LYS A C 1
ATOM 1417 O O . LYS A 1 178 ? -8.884 7.923 -10.606 1.00 90.00 178 LYS A O 1
ATOM 1422 N N . TYR A 1 179 ? -7.530 7.237 -8.943 1.00 91.88 179 TYR A N 1
ATOM 1423 C CA . TYR A 1 179 ? -8.574 7.073 -7.927 1.00 91.88 179 TYR A CA 1
ATOM 1424 C C . TYR A 1 179 ? -8.881 8.334 -7.131 1.00 91.88 179 TYR A C 1
ATOM 1426 O O . TYR A 1 179 ? -9.918 8.397 -6.482 1.00 91.88 179 TYR A O 1
ATOM 1434 N N . LYS A 1 180 ? -7.991 9.334 -7.165 1.00 90.56 180 LYS A N 1
ATOM 1435 C CA . LYS A 1 180 ? -8.116 10.586 -6.402 1.00 90.56 180 LYS A CA 1
ATOM 1436 C C . LYS A 1 180 ? -8.480 10.350 -4.918 1.00 90.56 180 LYS A C 1
ATOM 1438 O O . LYS A 1 180 ? -9.420 10.966 -4.418 1.00 90.56 180 LYS A O 1
ATOM 1443 N N . PRO A 1 181 ? -7.743 9.479 -4.199 1.00 91.12 181 PRO A N 1
ATOM 1444 C CA . PRO A 1 181 ? -8.040 9.136 -2.812 1.00 91.12 181 PRO A CA 1
ATOM 1445 C C . PRO A 1 181 ? -7.993 10.371 -1.904 1.00 91.12 181 PRO A C 1
ATOM 1447 O O . PRO A 1 181 ? -6.977 11.069 -1.833 1.00 91.12 181 PRO A O 1
ATOM 1450 N N . VAL A 1 182 ? -9.080 10.621 -1.168 1.00 90.12 182 VAL A N 1
ATOM 1451 C CA . VAL A 1 182 ? -9.201 11.760 -0.238 1.00 90.12 182 VAL A CA 1
ATOM 1452 C C . VAL A 1 182 ? -8.119 11.712 0.848 1.00 90.12 182 VAL A C 1
ATOM 1454 O O . VAL A 1 182 ? -7.577 12.742 1.243 1.00 90.12 182 VAL A O 1
ATOM 1457 N N . GLY A 1 183 ? -7.715 10.517 1.284 1.00 87.56 183 GLY A N 1
ATOM 1458 C CA . GLY A 1 183 ? -6.628 10.348 2.247 1.00 87.56 183 GLY A CA 1
ATOM 1459 C C . GLY A 1 183 ? -5.282 10.883 1.745 1.00 87.56 183 GLY A C 1
ATOM 1460 O O . GLY A 1 183 ? -4.436 11.261 2.548 1.00 87.56 183 GLY A O 1
ATOM 1461 N N . ASN A 1 184 ? -5.054 10.981 0.432 1.00 89.62 184 ASN A N 1
ATOM 1462 C CA . ASN A 1 184 ? -3.802 11.517 -0.112 1.00 89.62 184 ASN A CA 1
ATOM 1463 C C . ASN A 1 184 ? -3.823 13.042 -0.300 1.00 89.62 184 ASN A C 1
ATOM 1465 O O . ASN A 1 184 ? -2.755 13.635 -0.456 1.00 89.62 184 ASN A O 1
ATOM 1469 N N . THR A 1 185 ? -4.990 13.695 -0.249 1.00 78.06 185 THR A N 1
ATOM 1470 C CA . THR A 1 185 ? -5.103 15.161 -0.372 1.00 78.06 185 THR A CA 1
ATOM 1471 C C . THR A 1 185 ? -4.904 15.871 0.970 1.00 78.06 185 THR A C 1
ATOM 1473 O O . THR A 1 185 ? -4.320 16.949 1.022 1.00 78.06 185 THR A O 1
ATOM 1476 N N . ILE A 1 186 ? -5.295 15.239 2.081 1.00 57.59 186 ILE A N 1
ATOM 1477 C CA . ILE A 1 186 ? -5.227 15.824 3.435 1.00 57.59 186 ILE A CA 1
ATOM 1478 C C . ILE A 1 186 ? -3.766 15.982 3.927 1.00 57.59 186 ILE A C 1
ATOM 1480 O O . ILE A 1 186 ? -3.451 16.854 4.740 1.00 57.59 186 ILE A O 1
ATOM 1484 N N . GLY A 1 187 ? -2.824 15.215 3.366 1.00 46.66 187 GLY A N 1
ATOM 1485 C CA . GLY A 1 187 ? -1.394 15.272 3.696 1.00 46.66 187 GLY A CA 1
ATOM 1486 C C . GLY A 1 187 ? -0.585 16.404 3.039 1.00 46.66 187 GLY A C 1
ATOM 1487 O O . GLY A 1 187 ? 0.561 16.624 3.439 1.00 46.66 187 GLY A O 1
ATOM 1488 N N . SER A 1 188 ? -1.135 17.147 2.068 1.00 40.69 188 SER A N 1
ATOM 1489 C CA . SER A 1 188 ? -0.406 18.237 1.384 1.00 40.69 188 SER A CA 1
ATOM 1490 C C . SER A 1 188 ? -0.353 19.550 2.180 1.00 40.69 188 SER A C 1
ATOM 1492 O O . SER A 1 188 ? 0.243 20.531 1.739 1.00 40.69 188 SER A O 1
ATOM 1494 N N . SER A 1 189 ? -0.906 19.575 3.396 1.00 35.75 189 SER A N 1
ATOM 1495 C CA . SER A 1 189 ? -0.969 20.744 4.289 1.00 35.75 189 SER A CA 1
ATOM 1496 C C . SER A 1 189 ? 0.387 21.217 4.848 1.00 35.75 189 SER A C 1
ATOM 1498 O O . SER A 1 189 ? 0.437 22.202 5.586 1.00 35.75 189 SER A O 1
ATOM 1500 N N . ARG A 1 190 ? 1.514 20.591 4.468 1.00 33.84 190 ARG A N 1
ATOM 1501 C CA . ARG A 1 190 ? 2.878 21.088 4.755 1.00 33.84 190 ARG A CA 1
ATOM 1502 C C . ARG A 1 190 ? 3.271 22.357 3.979 1.00 33.84 190 ARG A C 1
ATOM 1504 O O . ARG A 1 190 ? 4.405 22.808 4.102 1.00 33.84 190 ARG A O 1
ATOM 1511 N N . CYS A 1 191 ? 2.345 22.981 3.253 1.00 35.47 191 CYS A N 1
ATOM 1512 C CA . CYS A 1 191 ? 2.538 24.286 2.617 1.00 35.47 191 CYS A CA 1
ATOM 1513 C C . CYS A 1 191 ? 1.703 25.406 3.269 1.00 35.47 191 CYS A C 1
ATOM 1515 O O . CYS A 1 191 ? 1.176 26.272 2.577 1.00 35.47 191 CYS A O 1
ATOM 1517 N N . LYS A 1 192 ? 1.593 25.457 4.603 1.00 32.88 192 LYS A N 1
ATOM 1518 C CA . LYS A 1 192 ? 1.180 26.696 5.289 1.00 32.88 192 LYS A CA 1
ATOM 1519 C C . LYS A 1 192 ? 2.382 27.640 5.368 1.00 32.88 192 LYS A C 1
ATOM 1521 O O . LYS A 1 192 ? 3.145 27.594 6.324 1.00 32.88 192 LYS A O 1
ATOM 1526 N N . GLY A 1 193 ? 2.584 28.452 4.328 1.00 31.64 193 GLY A N 1
ATOM 1527 C CA . GLY A 1 193 ? 3.619 29.493 4.363 1.00 31.64 193 GLY A CA 1
ATOM 1528 C C . GLY A 1 193 ? 4.047 30.134 3.046 1.00 31.64 193 GLY A C 1
ATOM 1529 O O . GLY A 1 193 ? 4.860 31.051 3.088 1.00 31.64 193 GLY A O 1
ATOM 1530 N N . LYS A 1 194 ? 3.535 29.718 1.881 1.00 29.47 194 LYS A N 1
ATOM 1531 C CA . LYS A 1 194 ? 3.785 30.426 0.616 1.00 29.47 194 LYS A CA 1
ATOM 1532 C C . LYS A 1 194 ? 2.542 30.367 -0.268 1.00 29.47 194 LYS A C 1
ATOM 1534 O O . LYS A 1 194 ? 2.077 29.288 -0.620 1.00 29.47 194 LYS A O 1
ATOM 1539 N N . LYS A 1 195 ? 1.996 31.544 -0.585 1.00 35.66 195 LYS A N 1
ATOM 1540 C CA . LYS A 1 195 ? 0.947 31.730 -1.595 1.00 35.66 195 LYS A CA 1
ATOM 1541 C C . LYS A 1 195 ? 1.407 31.064 -2.902 1.00 35.66 195 LYS A C 1
ATOM 1543 O O . LYS A 1 195 ? 2.526 31.316 -3.333 1.00 35.66 195 LYS A O 1
ATOM 1548 N N . ASN A 1 196 ? 0.541 30.235 -3.487 1.00 34.59 196 ASN A N 1
ATOM 1549 C CA . ASN A 1 196 ? 0.679 29.593 -4.800 1.00 34.59 196 ASN A CA 1
ATOM 1550 C C . ASN A 1 196 ? 1.991 28.818 -5.033 1.00 34.59 196 ASN A C 1
ATOM 1552 O O . ASN A 1 196 ? 2.895 29.304 -5.704 1.00 34.59 196 ASN A O 1
ATOM 1556 N N . LEU A 1 197 ? 2.069 27.573 -4.557 1.00 30.17 197 LEU A N 1
ATOM 1557 C CA . LEU A 1 197 ? 3.068 26.608 -5.027 1.00 30.17 197 LEU A CA 1
ATOM 1558 C C . LEU A 1 197 ? 2.363 25.344 -5.504 1.00 30.17 197 LEU A C 1
ATOM 1560 O O . LEU A 1 197 ? 1.869 24.543 -4.713 1.00 30.17 197 LEU A O 1
ATOM 1564 N N . SER A 1 198 ? 2.318 25.206 -6.827 1.00 31.38 198 SER A N 1
ATOM 1565 C CA . SER A 1 198 ? 2.005 23.970 -7.526 1.00 31.38 198 SER A CA 1
ATOM 1566 C C . SER A 1 198 ? 2.837 22.821 -6.960 1.00 31.38 198 SER A C 1
ATOM 1568 O O . SER A 1 198 ? 4.061 22.927 -6.872 1.00 31.38 198 SER A O 1
ATOM 1570 N N . THR A 1 199 ? 2.146 21.745 -6.594 1.00 30.91 199 THR A N 1
ATOM 1571 C CA . THR A 1 199 ? 2.582 20.344 -6.650 1.00 30.91 199 THR A CA 1
ATOM 1572 C C . THR A 1 199 ? 4.100 20.153 -6.714 1.00 30.91 199 THR A C 1
ATOM 1574 O O . THR A 1 199 ? 4.702 20.109 -7.786 1.00 30.91 199 THR A O 1
ATOM 1577 N N . THR A 1 200 ? 4.725 20.044 -5.542 1.00 26.36 200 THR A N 1
ATOM 1578 C CA . THR A 1 200 ? 6.139 19.700 -5.381 1.00 26.36 200 THR A CA 1
ATOM 1579 C C . THR A 1 200 ? 6.458 18.416 -6.151 1.00 26.36 200 THR A C 1
ATOM 1581 O O . THR A 1 200 ? 6.005 17.330 -5.796 1.00 26.36 200 THR A O 1
ATOM 1584 N N . GLN A 1 201 ? 7.218 18.555 -7.236 1.00 26.95 201 GLN A N 1
ATOM 1585 C CA . GLN A 1 201 ? 7.726 17.449 -8.039 1.00 26.95 201 GLN A CA 1
ATOM 1586 C C . GLN A 1 201 ? 8.958 16.849 -7.354 1.00 26.95 201 GLN A C 1
ATOM 1588 O O . GLN A 1 201 ? 9.953 17.536 -7.128 1.00 26.95 201 GLN A O 1
ATOM 1593 N N . TYR A 1 202 ? 8.896 15.557 -7.046 1.00 27.09 202 TYR A N 1
ATOM 1594 C CA . TYR A 1 202 ? 10.069 14.776 -6.676 1.00 27.09 202 TYR A CA 1
ATOM 1595 C C . TYR A 1 202 ? 10.866 14.458 -7.947 1.00 27.09 202 TYR A C 1
ATOM 1597 O O . TYR A 1 202 ? 10.368 13.775 -8.841 1.00 27.09 202 TYR A O 1
ATOM 1605 N N . TYR A 1 203 ? 12.103 14.944 -8.023 1.00 23.88 203 TYR A N 1
ATOM 1606 C CA . TYR A 1 203 ? 13.089 14.502 -9.005 1.00 23.88 203 TYR A CA 1
ATOM 1607 C C . TYR A 1 203 ? 14.040 13.530 -8.309 1.00 23.88 203 TYR A C 1
ATOM 1609 O O . TYR A 1 203 ? 14.688 13.899 -7.334 1.00 23.88 203 TYR A O 1
ATOM 1617 N N . TYR A 1 204 ? 14.124 12.296 -8.805 1.00 25.23 204 TYR A N 1
ATOM 1618 C CA . TYR A 1 204 ? 15.220 11.387 -8.479 1.00 25.23 204 TYR A CA 1
ATOM 1619 C C . TYR A 1 204 ? 16.001 11.120 -9.760 1.00 25.23 204 TYR A C 1
ATOM 1621 O O . TYR A 1 204 ? 15.456 10.613 -10.740 1.00 25.23 204 TYR A O 1
ATOM 1629 N N . ILE A 1 205 ? 17.270 11.512 -9.744 1.00 23.95 205 ILE A N 1
ATOM 1630 C CA . ILE A 1 205 ? 18.258 11.179 -10.763 1.00 23.95 205 ILE A CA 1
ATOM 1631 C C . ILE A 1 205 ? 19.104 10.070 -10.142 1.00 23.95 205 ILE A C 1
ATOM 1633 O O . ILE A 1 205 ? 19.751 10.295 -9.123 1.00 23.95 205 ILE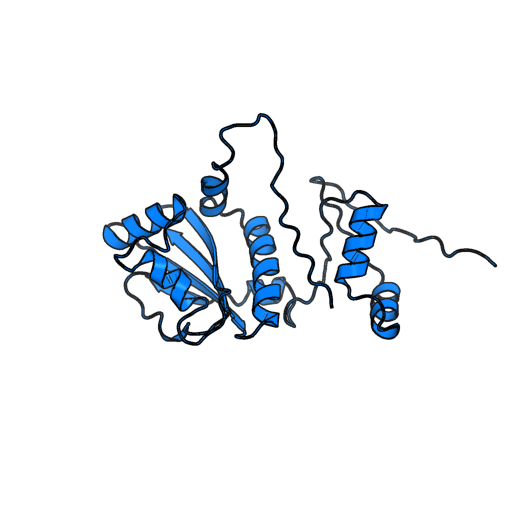 A O 1
ATOM 1637 N N . SER A 1 206 ? 19.071 8.874 -10.724 1.00 22.98 206 SER A N 1
ATOM 1638 C CA . SER A 1 206 ? 20.111 7.873 -10.499 1.00 22.98 206 SER A CA 1
ATOM 1639 C C . SER A 1 206 ? 21.024 7.918 -11.716 1.00 22.98 206 SER A C 1
ATOM 1641 O O . SER A 1 206 ? 20.594 7.644 -12.836 1.00 22.98 206 SER A O 1
ATOM 1643 N N . THR A 1 207 ? 22.250 8.382 -11.493 1.00 27.39 207 THR A N 1
ATOM 1644 C CA . THR A 1 207 ? 23.361 8.279 -12.436 1.00 27.39 207 THR A CA 1
ATOM 1645 C C . THR A 1 207 ? 24.062 6.949 -12.199 1.00 27.39 207 THR A C 1
ATOM 1647 O O . THR A 1 207 ? 24.487 6.682 -11.074 1.00 27.39 207 THR A O 1
ATOM 1650 N N . SER A 1 208 ? 24.209 6.159 -13.255 1.00 33.84 208 SER A N 1
ATOM 1651 C CA . SER A 1 208 ? 25.342 5.248 -13.425 1.00 33.84 208 SER A CA 1
ATOM 1652 C C . SER A 1 208 ? 26.339 5.912 -14.358 1.00 33.84 208 SER A C 1
ATOM 1654 O O . SER A 1 208 ? 25.865 6.342 -15.438 1.00 33.84 208 SER A O 1
#

Radius of gyration: 19.89 Å; chains: 1; bounding box: 43×45×66 Å

Secondary structure (DSSP, 8-state):
------------BSSS-EE----HHHHHHHHHTSS--HHHHHHHHHHHH--S-EE-TT-EETTEEHHHHHT--EEEEETTTS--GGGTT-EEEEEEEETTTEEEEEEE---STT-HHHHHHHHHHSS-GGG--SHHHHHHHHHHHH-SS-EEEEEEEEESSHHHHHHHHHHHHHHHHHH--HHHHGGGGGGTT-S-----PPP-----

Sequence (208 aa):
MLSPTLQTQQAVVETGIIFVELDNNIIDKAKTERKTSLSFIILKLKKEIGMSKIILKNEIIGGKSLEKWDLEWKEKGELNKDNIEDLKGNIGLYRISYGIEKLYIGVGKEIGNSKGLYKRLNDYIRNNSSGRNSEVAKEIHEKCKSKSEEVTFEVLVVGNDESAVFASAYLELYFINKYKPVGNTIGSSRCKGKKNLSTTQYYYISTS

Organism: NCBI:txid39480